Protein AF-A0ABD5AKL7-F1 (afdb_monomer)

Organism: Acinetobacter calcoaceticus (NCBI:txid471)

Sequence (281 aa):
MKFKSKKISGFLIITSTIILTACGGGGSDQNTNDQAENNLEKDDAIYQVYYQPSNFSSEVYSDFFEITQYPIKNNEIFFSKSHNEPLEKEIFTEEKILNKGTLQTNIVKRLTPNSWTYELTSELKQNLNFEIVKLDGENIFDRVLPGYKENKNLETGLHNQLDKNLIEFYQNYKNVRFPKNSYCYRLKETQWNQSYISDISGFDSSPSFSEKKQSIIERYNNLGPDKKYFRLLNSQWYGYNLTVLENLETGDIQSAWGNNNNQSAFFINFISSSRGMLIEI

Structure (mmCIF, N/CA/C/O backbone):
data_AF-A0ABD5AKL7-F1
#
_entry.id   AF-A0ABD5AKL7-F1
#
loop_
_atom_site.group_PDB
_atom_site.id
_atom_site.type_symbol
_atom_site.label_atom_id
_atom_site.label_alt_id
_atom_site.label_comp_id
_atom_site.label_asym_id
_atom_site.label_entity_id
_atom_site.label_seq_id
_atom_site.pdbx_PDB_ins_code
_atom_site.Cartn_x
_atom_site.Cartn_y
_atom_site.Cartn_z
_atom_site.occupancy
_atom_site.B_iso_or_equiv
_atom_site.auth_seq_id
_atom_site.auth_comp_id
_atom_site.auth_asym_id
_atom_site.auth_atom_id
_atom_site.pdbx_PDB_model_num
ATOM 1 N N . MET A 1 1 ? 28.806 2.288 29.379 1.00 26.23 1 MET A N 1
ATOM 2 C CA . MET A 1 1 ? 28.847 2.179 27.904 1.00 26.23 1 MET A CA 1
ATOM 3 C C . MET A 1 1 ? 27.625 2.915 27.364 1.00 26.23 1 MET A C 1
ATOM 5 O O . MET A 1 1 ? 26.516 2.578 27.752 1.00 26.23 1 MET A O 1
ATOM 9 N N . LYS A 1 2 ? 27.815 4.022 26.631 1.00 19.42 2 LYS A N 1
ATOM 10 C CA . LYS A 1 2 ? 26.718 4.891 26.166 1.00 19.42 2 LYS A CA 1
ATOM 11 C C . LYS A 1 2 ? 25.990 4.202 25.010 1.00 19.42 2 LYS A C 1
ATOM 13 O O . LYS A 1 2 ? 26.536 4.136 23.912 1.00 19.42 2 LYS A O 1
ATOM 18 N N . PHE A 1 3 ? 24.780 3.703 25.248 1.00 22.88 3 PHE A N 1
ATOM 19 C CA . PHE A 1 3 ? 23.908 3.240 24.173 1.00 22.88 3 PHE A CA 1
ATOM 20 C C . PHE A 1 3 ? 23.435 4.459 23.382 1.00 22.88 3 PHE A C 1
ATOM 22 O O . PHE A 1 3 ? 22.615 5.250 23.845 1.00 22.88 3 PHE A O 1
ATOM 29 N N . LYS A 1 4 ? 24.010 4.648 22.190 1.00 21.50 4 LYS A N 1
ATOM 30 C CA . LYS A 1 4 ? 23.448 5.547 21.186 1.00 21.50 4 LYS A CA 1
ATOM 31 C C . LYS A 1 4 ? 22.105 4.949 20.772 1.00 21.50 4 LYS A C 1
ATOM 33 O O . LYS A 1 4 ? 22.074 4.002 19.994 1.00 21.50 4 LYS A O 1
ATOM 38 N N . SER A 1 5 ? 21.018 5.492 21.314 1.00 24.91 5 SER A N 1
ATOM 39 C CA . SER A 1 5 ? 19.681 5.311 20.755 1.00 24.91 5 SER A CA 1
ATOM 40 C C . SER A 1 5 ? 19.739 5.774 19.300 1.00 24.91 5 SER A C 1
ATOM 42 O O . SER A 1 5 ? 19.864 6.969 19.017 1.00 24.91 5 SER A O 1
ATOM 44 N N . LYS A 1 6 ? 19.760 4.820 18.363 1.00 22.84 6 LYS A N 1
ATOM 45 C CA . LYS A 1 6 ? 19.433 5.113 16.972 1.00 22.84 6 LYS A CA 1
ATOM 46 C C . LYS A 1 6 ? 17.978 5.560 17.007 1.00 22.84 6 LYS A C 1
ATOM 48 O O . LYS A 1 6 ? 17.096 4.741 17.240 1.00 22.84 6 LYS A O 1
ATOM 53 N N . LYS A 1 7 ? 17.744 6.859 16.803 1.00 22.67 7 LYS A N 1
ATOM 54 C CA . LYS A 1 7 ? 16.438 7.357 16.378 1.00 22.67 7 LYS A CA 1
ATOM 55 C C . LYS A 1 7 ? 16.057 6.537 15.149 1.00 22.67 7 LYS A C 1
ATOM 57 O O . LYS A 1 7 ? 16.654 6.713 14.089 1.00 22.67 7 LYS A O 1
ATOM 62 N N . ILE A 1 8 ? 15.133 5.600 15.318 1.00 25.95 8 ILE A N 1
ATOM 63 C CA . ILE A 1 8 ? 14.422 4.999 14.200 1.00 25.95 8 ILE A CA 1
ATOM 64 C C . ILE A 1 8 ? 13.603 6.159 13.639 1.00 25.95 8 ILE A C 1
ATOM 66 O O . ILE A 1 8 ? 12.587 6.552 14.211 1.00 25.95 8 ILE A O 1
ATOM 70 N N . SER A 1 9 ? 14.142 6.803 12.603 1.00 23.19 9 SER A N 1
ATOM 71 C CA . SER A 1 9 ? 13.377 7.691 11.738 1.00 23.19 9 SER A CA 1
ATOM 72 C C . SER A 1 9 ? 12.362 6.783 11.064 1.00 23.19 9 SER A C 1
ATOM 74 O O . SER A 1 9 ? 12.700 6.046 10.140 1.00 23.19 9 SER A O 1
ATOM 76 N N . GLY A 1 10 ? 11.178 6.689 11.669 1.00 24.58 10 GLY A N 1
ATOM 77 C CA . GLY A 1 10 ? 10.082 5.862 11.193 1.00 24.58 10 GLY A CA 1
ATOM 78 C C . GLY A 1 10 ? 9.562 6.456 9.899 1.00 24.58 10 GLY A C 1
ATOM 79 O O . GLY A 1 10 ? 8.641 7.265 9.913 1.00 24.58 10 GLY A O 1
ATOM 80 N N . PHE A 1 11 ? 10.200 6.080 8.798 1.00 23.02 11 PHE A N 1
ATOM 81 C CA . PHE A 1 11 ? 9.678 6.261 7.461 1.00 23.02 11 PHE A CA 1
ATOM 82 C C . PHE A 1 11 ? 8.464 5.328 7.365 1.00 23.02 11 PHE A C 1
ATOM 84 O O . PHE A 1 11 ? 8.607 4.111 7.246 1.00 23.02 11 PHE A O 1
ATOM 91 N N . LEU A 1 12 ? 7.265 5.885 7.551 1.00 26.75 12 LEU A N 1
ATOM 92 C CA . LEU A 1 12 ? 5.991 5.192 7.364 1.00 26.75 12 LEU A CA 1
ATOM 93 C C . LEU A 1 12 ? 5.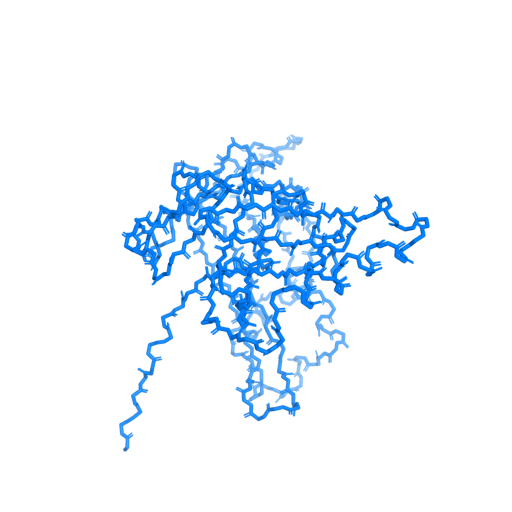809 5.000 5.855 1.00 26.75 12 LEU A C 1
ATOM 95 O O . LEU A 1 12 ? 5.116 5.762 5.188 1.00 26.75 12 LEU A O 1
ATOM 99 N N . ILE A 1 13 ? 6.508 4.010 5.297 1.00 26.59 13 ILE A N 1
ATOM 100 C CA . ILE A 1 13 ? 6.199 3.521 3.962 1.00 26.59 13 ILE A CA 1
ATOM 101 C C . ILE A 1 13 ? 4.858 2.818 4.097 1.00 26.59 13 ILE A C 1
ATOM 103 O O . ILE A 1 13 ? 4.746 1.780 4.744 1.00 26.59 13 ILE A O 1
ATOM 107 N N . ILE A 1 14 ? 3.833 3.407 3.494 1.00 33.00 14 ILE A N 1
ATOM 108 C CA . ILE A 1 14 ? 2.504 2.815 3.350 1.00 33.00 14 ILE A CA 1
ATOM 109 C C . ILE A 1 14 ? 2.598 1.746 2.251 1.00 33.00 14 ILE A C 1
ATOM 111 O O . ILE A 1 14 ? 1.965 1.818 1.205 1.00 33.00 14 ILE A O 1
ATOM 115 N N . THR A 1 15 ? 3.474 0.760 2.442 1.00 26.33 15 THR A N 1
ATOM 116 C CA . THR A 1 15 ? 3.458 -0.483 1.678 1.00 26.33 15 THR A CA 1
ATOM 117 C C . THR A 1 15 ? 2.340 -1.324 2.261 1.00 26.33 15 THR A C 1
ATOM 119 O O . THR A 1 15 ? 2.521 -1.930 3.309 1.00 26.33 15 THR A O 1
ATOM 122 N N . SER A 1 16 ? 1.170 -1.286 1.623 1.00 27.53 16 SER A N 1
ATOM 123 C CA . SER A 1 16 ? 0.141 -2.341 1.635 1.00 27.53 16 SER A CA 1
ATOM 124 C C . SER A 1 16 ? -0.384 -2.901 2.975 1.00 27.53 16 SER A C 1
ATOM 126 O O . SER A 1 16 ? -1.164 -3.845 2.939 1.00 27.53 16 SER A O 1
ATOM 128 N N . THR A 1 17 ? -0.048 -2.349 4.145 1.00 25.33 17 THR A N 1
ATOM 129 C CA . THR A 1 17 ? -0.470 -2.895 5.457 1.00 25.33 17 THR A CA 1
ATOM 130 C C . THR A 1 17 ? -1.018 -1.857 6.432 1.00 25.33 17 THR A C 1
ATOM 132 O O . THR A 1 17 ? -1.096 -2.107 7.635 1.00 25.33 17 THR A O 1
ATOM 135 N N . ILE A 1 18 ? -1.484 -0.703 5.947 1.00 30.62 18 ILE A N 1
ATOM 136 C CA . ILE A 1 18 ? -2.335 0.145 6.785 1.00 30.62 18 ILE A CA 1
ATOM 137 C C . ILE A 1 18 ? -3.734 -0.469 6.827 1.00 30.62 18 ILE A C 1
ATOM 139 O O . ILE A 1 18 ? -4.640 -0.085 6.092 1.00 30.62 18 ILE A O 1
ATOM 143 N N . ILE A 1 19 ? -3.915 -1.428 7.728 1.00 33.72 19 ILE A N 1
ATOM 144 C CA . ILE A 1 19 ? -5.236 -1.726 8.263 1.00 33.72 19 ILE A CA 1
ATOM 145 C C . ILE A 1 19 ? -5.528 -0.606 9.269 1.00 33.72 19 ILE A C 1
ATOM 147 O O . ILE A 1 19 ? -5.164 -0.676 10.440 1.00 33.72 19 ILE A O 1
ATOM 151 N N . LEU A 1 20 ? -6.138 0.483 8.797 1.00 32.81 20 LEU A N 1
ATOM 152 C CA . LEU A 1 20 ? -6.801 1.441 9.682 1.00 32.81 20 LEU A CA 1
ATOM 153 C C . LEU A 1 20 ? -8.061 0.757 10.223 1.00 32.81 20 LEU A C 1
ATOM 155 O O . LEU A 1 20 ? -9.126 0.869 9.626 1.00 32.81 20 LEU A O 1
ATOM 159 N N . THR A 1 21 ? -7.946 0.027 11.332 1.00 38.59 21 THR A N 1
ATOM 160 C CA . THR A 1 21 ? -9.093 -0.444 12.124 1.00 38.59 21 THR A CA 1
ATOM 161 C C . THR A 1 21 ? -9.503 0.638 13.108 1.00 38.59 21 THR A C 1
ATOM 163 O O . THR A 1 21 ? -9.305 0.541 14.315 1.00 38.59 21 THR A O 1
ATOM 166 N N . ALA A 1 22 ? -10.108 1.700 12.589 1.00 41.62 22 ALA A N 1
ATOM 167 C CA . ALA A 1 22 ? -10.657 2.753 13.426 1.00 41.62 22 ALA A CA 1
ATOM 168 C C . ALA A 1 22 ? -11.874 2.215 14.193 1.00 41.62 22 ALA A C 1
ATOM 170 O O . ALA A 1 22 ? -12.954 2.140 13.621 1.00 41.62 22 ALA A O 1
ATOM 171 N N . CYS A 1 23 ? -11.703 1.802 15.452 1.00 44.09 23 CYS A N 1
ATOM 172 C CA . CYS A 1 23 ? -12.806 1.417 16.338 1.00 44.09 23 CYS A CA 1
ATOM 173 C C . CYS A 1 23 ? -13.220 2.629 17.182 1.00 44.09 23 CYS A C 1
ATOM 175 O O . CYS A 1 23 ? -12.444 3.083 18.022 1.00 44.09 23 CYS A O 1
ATOM 177 N N . GLY A 1 24 ? -14.421 3.157 16.943 1.00 36.94 24 GLY A N 1
ATOM 178 C CA . GLY A 1 24 ? -15.006 4.260 17.708 1.00 36.94 24 GLY A CA 1
ATOM 179 C C . GLY A 1 24 ? -15.945 3.740 18.800 1.00 36.94 24 GLY A C 1
ATOM 180 O O . GLY A 1 24 ? -16.725 2.807 18.583 1.00 36.94 24 GLY A O 1
ATOM 181 N N . GLY A 1 25 ? -15.865 4.325 19.996 1.00 30.88 25 GLY A N 1
ATOM 182 C CA . GLY A 1 25 ? -16.763 4.046 21.118 1.00 30.88 25 GLY A CA 1
ATOM 183 C C . GLY A 1 25 ? -17.565 5.291 21.479 1.00 30.88 25 GLY A C 1
ATOM 184 O O . GLY A 1 25 ? -17.083 6.132 22.231 1.00 30.88 25 GLY A O 1
ATOM 185 N N . GLY A 1 26 ? -18.786 5.410 20.954 1.00 34.34 26 GLY A N 1
ATOM 186 C CA . GLY A 1 26 ? -19.695 6.510 21.272 1.00 34.34 26 GLY A CA 1
ATOM 187 C C . GLY A 1 26 ? -20.490 6.230 22.546 1.00 34.34 26 GLY A C 1
ATOM 188 O O . GLY A 1 26 ? -21.466 5.484 22.522 1.00 34.34 26 GLY A O 1
ATOM 189 N N . GLY A 1 27 ? -20.091 6.830 23.667 1.00 29.41 27 GLY A N 1
ATOM 190 C CA . GLY A 1 27 ? -20.894 6.857 24.886 1.00 29.41 27 GLY A CA 1
ATOM 191 C C . GLY A 1 27 ? -21.783 8.098 24.944 1.00 29.41 27 GLY A C 1
ATOM 192 O O . GLY A 1 27 ? -21.288 9.183 25.229 1.00 29.41 27 GLY A O 1
ATOM 193 N N . SER A 1 28 ? -23.093 7.940 24.747 1.00 30.70 28 SER A N 1
ATOM 194 C CA . SER A 1 28 ? -24.102 8.806 25.372 1.00 30.70 28 SER A CA 1
ATOM 195 C C . SER A 1 28 ? -25.465 8.120 25.373 1.00 30.70 28 SER A C 1
ATOM 197 O O . SER A 1 28 ? -25.926 7.641 24.337 1.00 30.70 28 SER A O 1
ATOM 199 N N . ASP A 1 29 ? -26.088 8.087 26.548 1.00 41.16 29 ASP A N 1
ATOM 200 C CA . ASP A 1 29 ? -27.447 7.616 26.772 1.00 41.16 29 ASP A CA 1
ATOM 201 C C . ASP A 1 29 ? -28.479 8.271 25.834 1.00 41.16 29 ASP A C 1
ATOM 203 O O . ASP A 1 29 ? -28.391 9.451 25.502 1.00 41.16 29 ASP A O 1
ATOM 207 N N . GLN A 1 30 ? -29.527 7.485 25.569 1.00 38.06 30 GLN A N 1
ATOM 208 C CA . GLN A 1 30 ? -30.855 7.833 25.047 1.00 38.06 30 GLN A CA 1
ATOM 209 C C . GLN A 1 30 ? -31.128 7.689 23.536 1.00 38.06 30 GLN A C 1
ATOM 211 O O . GLN A 1 30 ? -30.711 8.474 22.695 1.00 38.06 30 GLN A O 1
ATOM 216 N N . ASN A 1 31 ? -32.055 6.751 23.309 1.00 33.44 31 ASN A N 1
ATOM 217 C CA . ASN A 1 31 ? -33.022 6.605 22.224 1.00 33.44 31 ASN A CA 1
ATOM 218 C C . ASN A 1 31 ? -32.626 5.811 20.971 1.00 33.44 31 ASN A C 1
ATOM 220 O O . ASN A 1 31 ? -31.650 6.044 20.274 1.00 33.44 31 ASN A O 1
ATOM 224 N N . THR A 1 32 ? -33.475 4.811 20.755 1.00 48.59 32 THR A N 1
ATOM 225 C CA . THR A 1 32 ? -33.474 3.727 19.781 1.00 48.59 32 THR A CA 1
ATOM 226 C C . THR A 1 32 ? -33.789 4.183 18.357 1.00 48.59 32 THR A C 1
ATOM 228 O O . THR A 1 32 ? -34.649 5.043 18.171 1.00 48.59 32 THR A O 1
ATOM 231 N N . ASN A 1 33 ? -33.193 3.452 17.406 1.00 34.62 33 ASN A N 1
ATOM 232 C CA . ASN A 1 33 ? -33.434 3.368 15.954 1.00 34.62 33 ASN A CA 1
ATOM 233 C C . ASN A 1 33 ? -32.368 4.068 15.089 1.00 34.62 33 ASN A C 1
ATOM 235 O O . ASN A 1 33 ? -32.267 5.288 15.058 1.00 34.62 33 ASN A O 1
ATOM 239 N N . ASP A 1 34 ? -31.579 3.244 14.389 1.00 37.72 34 ASP A N 1
ATOM 240 C CA . ASP A 1 34 ? -30.775 3.570 13.197 1.00 37.72 34 ASP A CA 1
ATOM 241 C C . ASP A 1 34 ? -29.792 4.758 13.275 1.00 37.72 34 ASP A C 1
ATOM 243 O O . ASP A 1 34 ? -29.578 5.472 12.302 1.00 37.72 34 ASP A O 1
ATOM 247 N N . GLN A 1 35 ? -29.116 4.953 14.412 1.00 41.59 35 GLN A N 1
ATOM 248 C CA . GLN A 1 35 ? -28.179 6.075 14.616 1.00 41.59 35 GLN A CA 1
ATOM 249 C C . GLN A 1 35 ? -26.687 5.771 14.396 1.00 41.59 35 GLN A C 1
ATOM 251 O O . GLN A 1 35 ? -25.854 6.637 14.664 1.00 41.59 35 GLN A O 1
ATOM 256 N N . ALA A 1 36 ? -26.315 4.589 13.889 1.00 43.19 36 ALA A N 1
ATOM 257 C CA . ALA A 1 36 ? -24.905 4.297 13.602 1.00 43.19 36 ALA A CA 1
ATOM 258 C C . ALA A 1 36 ? -24.301 5.321 12.621 1.00 43.19 36 ALA A C 1
ATOM 260 O O . ALA A 1 36 ? -23.170 5.748 12.818 1.00 43.19 36 ALA A O 1
ATOM 261 N N . GLU A 1 37 ? -25.079 5.792 11.636 1.00 43.03 37 GLU A N 1
ATOM 262 C CA . GLU A 1 37 ? -24.615 6.800 10.676 1.00 43.03 37 GLU A CA 1
ATOM 263 C C . GLU A 1 37 ? -24.413 8.194 11.288 1.00 43.03 37 GLU A C 1
ATOM 265 O O . GLU A 1 37 ? -23.424 8.861 10.998 1.00 43.03 37 GLU A O 1
ATOM 270 N N . ASN A 1 38 ? -25.296 8.612 12.199 1.00 41.72 38 ASN A N 1
ATOM 271 C CA . ASN A 1 38 ? -25.250 9.947 12.808 1.00 41.72 38 ASN A CA 1
ATOM 272 C C . ASN A 1 38 ? -24.143 10.112 13.866 1.00 41.72 38 ASN A C 1
ATOM 274 O O . ASN A 1 38 ? -23.813 11.239 14.236 1.00 41.72 38 ASN A O 1
ATOM 278 N N . ASN A 1 39 ? -23.572 9.016 14.375 1.00 47.84 39 ASN A N 1
ATOM 279 C CA . ASN A 1 39 ? -22.470 9.067 15.342 1.00 47.84 39 ASN A CA 1
ATOM 280 C C .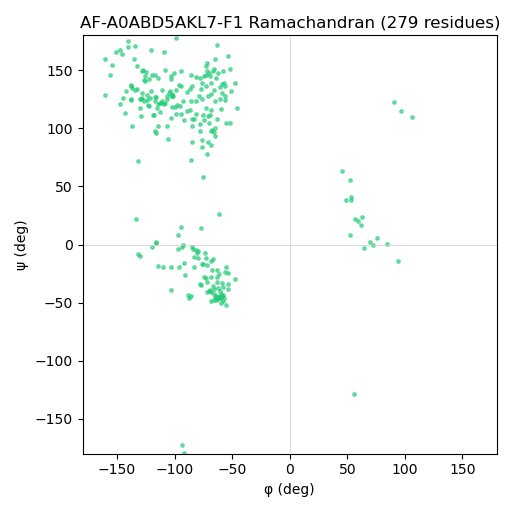 ASN A 1 39 ? -21.075 9.030 14.683 1.00 47.84 39 ASN A C 1
ATOM 282 O O . ASN A 1 39 ? -20.122 9.473 15.316 1.00 47.84 39 ASN A O 1
ATOM 286 N N . LEU A 1 40 ? -20.964 8.631 13.405 1.00 52.41 40 LEU A N 1
ATOM 287 C CA . LEU A 1 40 ? -19.703 8.612 12.632 1.00 52.41 40 LEU A CA 1
ATOM 288 C C . LEU A 1 40 ? -19.042 9.991 12.523 1.00 52.41 40 LEU A C 1
ATOM 290 O O . LEU A 1 40 ? -17.814 10.103 12.514 1.00 52.41 40 LEU A O 1
ATOM 294 N N . GLU A 1 41 ? -19.842 11.057 12.461 1.00 49.78 41 GLU A N 1
ATOM 295 C CA . GLU A 1 41 ? -19.336 12.431 12.382 1.00 49.78 41 GLU A CA 1
ATOM 296 C C . GLU A 1 41 ? -18.722 12.939 13.694 1.00 49.78 41 GLU A C 1
ATOM 298 O O . GLU A 1 41 ? -17.955 13.898 13.656 1.00 49.78 41 GLU A O 1
ATOM 303 N N . LYS A 1 42 ? -19.006 12.294 14.835 1.00 51.66 42 LYS A N 1
ATOM 304 C CA . LYS A 1 42 ? -18.558 12.736 16.168 1.00 51.66 42 LYS A CA 1
ATOM 305 C C . LYS A 1 42 ? -17.245 12.103 16.634 1.00 51.66 42 LYS A C 1
ATOM 307 O O . LYS A 1 42 ? -16.788 12.414 17.730 1.00 51.66 42 LYS A O 1
ATOM 312 N N . ASP A 1 43 ? -16.655 11.207 15.846 1.00 61.22 43 ASP A N 1
ATOM 313 C CA . ASP A 1 43 ? -15.380 10.588 16.207 1.00 61.22 43 ASP A CA 1
ATOM 314 C C . ASP A 1 43 ? -14.237 11.607 16.097 1.00 61.22 43 ASP A C 1
ATOM 316 O O . ASP A 1 43 ? -13.821 11.985 15.001 1.00 61.22 43 ASP A O 1
ATOM 320 N N . ASP A 1 44 ? -13.690 12.001 17.247 1.00 66.19 44 ASP A N 1
ATOM 321 C CA . ASP A 1 44 ? -12.538 12.903 17.341 1.00 66.19 44 ASP A CA 1
ATOM 322 C C . ASP A 1 44 ? -11.197 12.192 17.092 1.00 66.19 44 ASP A C 1
ATOM 324 O O . ASP A 1 44 ? -10.146 12.840 17.064 1.00 66.19 44 ASP A O 1
ATOM 328 N N . ALA A 1 45 ? -11.186 10.860 16.945 1.00 72.44 45 ALA A N 1
ATOM 329 C CA . ALA A 1 45 ? -9.964 10.092 16.732 1.00 72.44 45 ALA A CA 1
ATOM 330 C C . ALA A 1 45 ? -10.176 8.699 16.123 1.00 72.44 45 ALA A C 1
ATOM 332 O O . ALA A 1 45 ? -11.229 8.083 16.248 1.00 72.44 45 ALA A O 1
ATOM 333 N N . ILE A 1 46 ? -9.100 8.177 15.540 1.00 72.69 46 ILE A N 1
ATOM 334 C CA . ILE A 1 46 ? -8.946 6.806 15.057 1.00 72.69 46 ILE A CA 1
ATOM 335 C C . ILE A 1 46 ? -7.886 6.099 15.876 1.00 72.69 46 ILE A C 1
ATOM 337 O O . ILE A 1 46 ? -6.854 6.684 16.189 1.00 72.69 46 ILE A O 1
ATOM 341 N N . TYR A 1 47 ? -8.096 4.816 16.135 1.00 72.00 47 TYR A N 1
ATOM 342 C CA . TYR A 1 47 ? -7.073 3.939 16.677 1.00 72.00 47 TYR A CA 1
ATOM 343 C C . TYR A 1 47 ? -6.500 3.072 15.557 1.00 72.00 47 TYR A C 1
ATOM 345 O O . TYR A 1 47 ? -7.244 2.467 14.794 1.00 72.00 47 TYR A O 1
ATOM 353 N N . GLN A 1 48 ? -5.180 3.032 15.445 1.00 73.94 48 GLN A N 1
ATOM 354 C CA . GLN A 1 48 ? -4.465 2.026 14.674 1.00 73.94 48 GLN A CA 1
ATOM 355 C C . GLN A 1 48 ? -3.896 1.020 15.662 1.00 73.94 48 GLN A C 1
ATOM 357 O O . GLN A 1 48 ? -3.212 1.411 16.609 1.00 73.94 48 GLN A O 1
ATOM 362 N N . VAL A 1 49 ? -4.160 -0.262 15.435 1.00 71.56 49 VAL A N 1
ATOM 363 C CA . VAL A 1 49 ? -3.545 -1.332 16.217 1.00 71.56 49 VAL A CA 1
ATOM 364 C C . VAL A 1 49 ? -2.492 -2.026 15.373 1.00 71.56 49 VAL A C 1
ATOM 366 O O . VAL 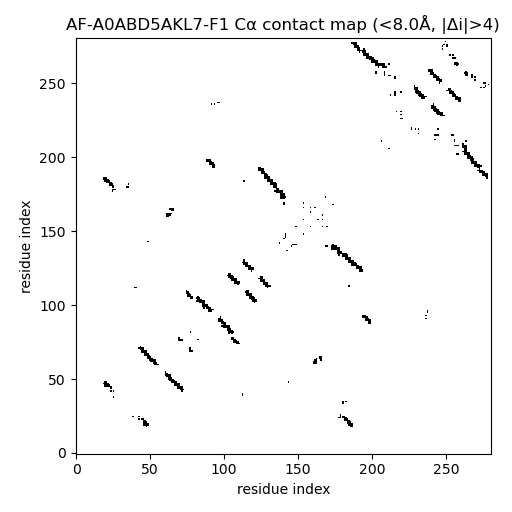A 1 49 ? -2.770 -2.452 14.254 1.00 71.56 49 VAL A O 1
ATOM 369 N N . TYR A 1 50 ? -1.288 -2.147 15.920 1.00 72.88 50 TYR A N 1
ATOM 370 C CA . TYR A 1 50 ? -0.195 -2.891 15.320 1.00 72.88 50 TYR A CA 1
ATOM 371 C C . TYR A 1 50 ? 0.258 -3.993 16.275 1.00 72.88 50 TYR A C 1
ATOM 373 O O . TYR A 1 50 ? 0.589 -3.738 17.436 1.00 72.88 50 TYR A O 1
ATOM 381 N N . TYR A 1 51 ? 0.285 -5.224 15.769 1.00 72.06 51 TYR A N 1
ATOM 382 C CA . TYR A 1 51 ? 0.811 -6.380 16.479 1.00 72.06 51 TYR A CA 1
ATOM 383 C C . TYR A 1 51 ? 1.823 -7.110 15.602 1.00 72.06 51 TYR A C 1
ATOM 385 O O . TYR A 1 51 ? 1.539 -7.430 14.449 1.00 72.06 51 TYR A O 1
ATOM 393 N N . GLN A 1 52 ? 2.989 -7.403 16.171 1.00 70.94 52 GLN A N 1
ATOM 394 C CA . GLN A 1 52 ? 4.013 -8.223 15.542 1.00 70.94 52 GLN A CA 1
ATOM 395 C C . GLN A 1 52 ? 4.352 -9.408 16.455 1.00 70.94 52 GLN A C 1
ATOM 397 O O . GLN A 1 52 ? 4.815 -9.185 17.581 1.00 70.94 52 GLN A O 1
ATOM 402 N N . PRO A 1 53 ? 4.165 -10.657 15.988 1.00 66.88 53 PRO A N 1
ATOM 403 C CA . PRO A 1 53 ? 4.544 -11.828 16.757 1.00 66.88 53 PRO A CA 1
ATOM 404 C C . PRO A 1 53 ? 6.064 -12.016 16.817 1.00 66.88 53 PRO A C 1
ATOM 406 O O . PRO A 1 53 ? 6.781 -11.754 15.849 1.00 66.88 53 PRO A O 1
ATOM 409 N N . SER A 1 54 ? 6.548 -12.534 17.946 1.00 62.53 54 SER A N 1
ATOM 410 C CA . SER A 1 54 ? 7.925 -13.010 18.110 1.00 62.53 54 SER A CA 1
ATOM 411 C C . SER A 1 54 ? 8.248 -14.067 17.050 1.00 62.53 54 SER A C 1
ATOM 413 O O . SER A 1 54 ? 7.570 -15.094 16.974 1.00 62.53 54 SER A O 1
ATOM 415 N N . ASN A 1 55 ? 9.313 -13.860 16.271 1.00 55.31 55 ASN A N 1
ATOM 416 C CA . ASN A 1 55 ? 9.853 -14.892 15.389 1.00 55.31 55 ASN A CA 1
ATOM 417 C C . ASN A 1 55 ? 11.117 -15.502 16.011 1.00 55.31 55 ASN A C 1
ATOM 419 O O . ASN A 1 55 ? 12.171 -14.872 16.047 1.00 55.31 55 ASN A O 1
ATOM 423 N N . PHE A 1 56 ? 11.010 -16.750 16.471 1.00 51.72 56 PHE A N 1
ATOM 424 C CA . PHE A 1 56 ? 12.106 -17.488 17.102 1.00 51.72 56 PHE A CA 1
ATOM 425 C C . PHE A 1 56 ? 13.191 -17.964 16.117 1.00 51.72 56 PHE A C 1
ATOM 427 O O . PHE A 1 56 ? 14.222 -18.461 16.561 1.00 51.72 56 PHE A O 1
ATOM 434 N N . SER A 1 57 ? 13.003 -17.820 14.795 1.00 55.16 57 SER A N 1
ATOM 435 C CA . SER A 1 57 ? 13.995 -18.245 13.793 1.00 55.16 57 SER A CA 1
ATOM 436 C C . SER A 1 57 ? 15.141 -17.246 13.582 1.00 55.16 57 SER A C 1
ATOM 438 O O . SER A 1 57 ? 16.093 -17.547 12.867 1.00 55.16 57 SER A O 1
ATOM 440 N N . SER A 1 58 ? 15.062 -16.055 14.179 1.00 45.31 58 SER A N 1
ATOM 441 C CA . SER A 1 58 ? 16.118 -15.041 14.155 1.00 45.31 58 SER A CA 1
ATOM 442 C C . SER A 1 58 ? 16.130 -14.320 15.499 1.00 45.31 58 SER A C 1
ATOM 444 O O . SER A 1 58 ? 15.094 -13.813 15.910 1.00 45.31 58 SER A O 1
ATOM 446 N N . GLU A 1 59 ? 17.275 -14.257 16.173 1.00 46.69 59 GLU A N 1
ATOM 447 C CA . GLU A 1 59 ? 17.487 -13.757 17.548 1.00 46.69 59 GLU A CA 1
ATOM 448 C C . GLU A 1 59 ? 17.140 -12.261 17.801 1.00 46.69 59 GLU A C 1
ATOM 450 O O . GLU A 1 59 ? 17.744 -11.629 18.664 1.00 46.69 59 GLU A O 1
ATOM 455 N N . VAL A 1 60 ? 16.226 -11.631 17.048 1.00 50.34 60 VAL A N 1
ATOM 456 C CA . VAL A 1 60 ? 16.188 -10.161 16.910 1.00 50.34 60 VAL A CA 1
ATOM 457 C C . VAL A 1 60 ? 14.824 -9.494 17.150 1.00 50.34 60 VAL A C 1
ATOM 459 O O . VAL A 1 60 ? 14.805 -8.278 17.326 1.00 50.34 60 VAL A O 1
ATOM 462 N N . TYR A 1 61 ? 13.696 -10.206 17.267 1.00 51.53 61 TYR A N 1
ATOM 463 C CA . TYR A 1 61 ? 12.407 -9.530 17.510 1.00 51.53 61 TYR A CA 1
ATOM 464 C C . TYR A 1 61 ? 11.635 -10.118 18.691 1.00 51.53 61 TYR A C 1
ATOM 466 O O . TYR A 1 61 ? 11.123 -11.234 18.624 1.00 51.53 61 TYR A O 1
ATOM 474 N N . SER A 1 62 ? 11.546 -9.332 19.766 1.00 61.41 62 SER A N 1
ATOM 475 C CA . SER A 1 62 ? 10.540 -9.507 20.814 1.00 61.41 62 SER A CA 1
ATOM 476 C C . SER A 1 62 ? 9.144 -9.229 20.254 1.00 61.41 62 SER A C 1
ATOM 478 O O . SER A 1 62 ? 9.011 -8.405 19.346 1.00 61.41 62 SER A O 1
ATOM 480 N N . ASP A 1 63 ? 8.116 -9.869 20.820 1.00 67.75 63 ASP A N 1
ATOM 481 C CA . ASP A 1 63 ? 6.714 -9.496 20.595 1.00 67.75 63 ASP A CA 1
ATOM 482 C C . ASP A 1 63 ? 6.571 -7.970 20.752 1.00 67.75 63 ASP A C 1
ATOM 484 O O . ASP A 1 63 ? 7.174 -7.380 21.653 1.00 67.75 63 ASP A O 1
ATOM 488 N N . PHE A 1 64 ? 5.791 -7.338 19.873 1.00 75.06 64 PHE A N 1
ATOM 489 C CA . PHE A 1 64 ? 5.522 -5.900 19.923 1.00 75.06 64 PHE A CA 1
ATOM 490 C C . PHE A 1 64 ? 4.035 -5.637 19.715 1.00 75.06 64 PHE A C 1
ATOM 492 O O . PHE A 1 64 ? 3.417 -6.185 18.799 1.00 75.06 64 PHE A O 1
ATOM 499 N N . PHE A 1 65 ? 3.469 -4.793 20.573 1.00 79.75 65 PHE A N 1
ATOM 500 C CA . PHE A 1 65 ? 2.075 -4.380 20.504 1.00 79.75 65 PHE A CA 1
ATOM 501 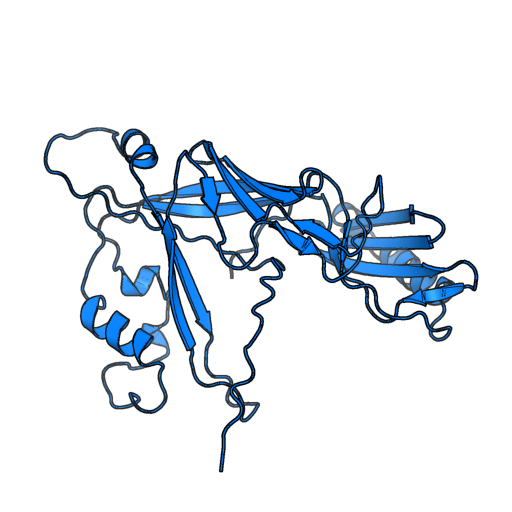C C . PHE A 1 65 ? 1.964 -2.881 20.767 1.00 79.75 65 PHE A C 1
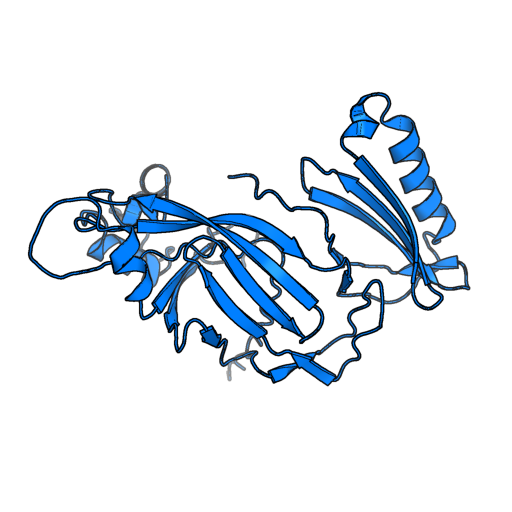ATOM 503 O O . PHE A 1 65 ? 2.416 -2.374 21.798 1.00 79.75 65 PHE A O 1
ATOM 510 N N . GLU A 1 66 ? 1.332 -2.175 19.838 1.00 81.06 66 GLU A N 1
ATOM 511 C CA . GLU A 1 66 ? 1.082 -0.746 19.953 1.00 81.06 66 GLU A CA 1
ATOM 512 C C . GLU A 1 66 ? -0.336 -0.419 19.490 1.00 81.06 66 GLU A C 1
ATOM 514 O O . GLU A 1 66 ? -0.812 -0.907 18.464 1.00 81.06 66 GLU A O 1
ATOM 519 N N . ILE A 1 67 ? -1.002 0.440 20.261 1.00 77.38 67 ILE A N 1
ATOM 520 C CA . ILE A 1 67 ? -2.224 1.118 19.845 1.00 77.38 67 ILE A CA 1
ATOM 521 C C . ILE A 1 67 ? -1.873 2.596 19.723 1.00 77.38 67 ILE A C 1
ATOM 523 O O . ILE A 1 67 ? -1.572 3.253 20.720 1.00 77.38 67 ILE A O 1
ATOM 527 N N . THR A 1 68 ? -1.922 3.124 18.507 1.00 78.75 68 THR A N 1
ATOM 528 C CA . THR A 1 68 ? -1.682 4.542 18.238 1.00 78.75 68 THR A CA 1
ATOM 529 C C . THR A 1 68 ? -3.007 5.241 17.981 1.00 78.75 68 THR A C 1
ATOM 531 O O . THR A 1 68 ? -3.824 4.774 17.191 1.00 78.75 68 THR A O 1
ATOM 534 N N . GLN A 1 69 ? -3.221 6.380 18.636 1.00 80.06 69 GLN A N 1
ATOM 535 C CA . GLN A 1 69 ? -4.394 7.218 18.417 1.00 80.06 69 GLN A CA 1
ATOM 536 C C . GLN A 1 69 ? -4.054 8.386 17.485 1.00 80.06 69 GLN A C 1
ATOM 538 O O . GLN A 1 69 ? -3.076 9.105 17.696 1.00 80.06 69 GLN A O 1
ATOM 543 N N . TYR A 1 70 ? -4.906 8.607 16.492 1.00 81.00 70 TYR A N 1
ATOM 544 C CA . TYR A 1 70 ? -4.811 9.680 15.515 1.00 81.00 70 TYR A CA 1
ATOM 545 C C . TYR A 1 70 ? -6.032 10.592 15.626 1.00 81.00 70 TYR A C 1
ATOM 547 O O . TYR A 1 70 ? -7.130 10.154 15.289 1.00 81.00 70 TYR A O 1
ATOM 555 N N . PRO A 1 71 ? -5.884 11.843 16.091 1.00 82.31 71 PRO A N 1
ATOM 556 C CA . PRO A 1 71 ? -7.011 12.758 16.175 1.00 82.31 71 PRO A CA 1
ATOM 557 C C . PRO A 1 71 ? -7.501 13.152 14.776 1.00 82.31 71 PRO A C 1
ATOM 559 O O . PRO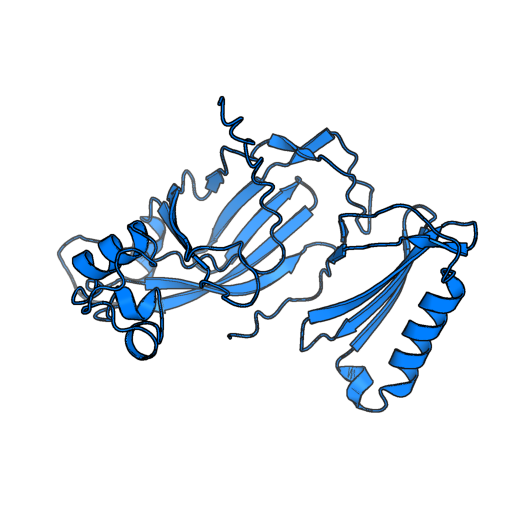 A 1 71 ? -6.689 13.438 13.892 1.00 82.31 71 PRO A O 1
ATOM 562 N N . ILE A 1 72 ? -8.820 13.223 14.607 1.00 81.94 72 ILE A N 1
ATOM 563 C CA . ILE A 1 72 ? -9.471 13.782 13.423 1.00 81.94 72 ILE A CA 1
ATOM 564 C C . ILE A 1 72 ? -9.815 15.240 13.732 1.00 81.94 72 ILE A C 1
ATOM 566 O O . ILE A 1 72 ? -10.567 15.534 14.657 1.00 81.94 72 ILE A O 1
ATOM 570 N N . LYS A 1 73 ? -9.268 16.178 12.959 1.00 83.38 73 LYS A N 1
ATOM 571 C CA . LYS A 1 73 ? -9.580 17.610 13.059 1.00 83.38 73 LYS A CA 1
ATOM 572 C C . LYS A 1 73 ? -10.054 18.105 11.709 1.00 83.38 73 LYS A C 1
ATOM 574 O O . LYS A 1 73 ? -9.337 17.961 10.729 1.00 83.38 73 LYS A O 1
ATOM 579 N N . ASN A 1 74 ? -11.246 18.695 11.657 1.00 85.69 74 ASN A N 1
ATOM 580 C CA . ASN A 1 74 ? -11.862 19.162 10.408 1.00 85.69 74 ASN A CA 1
ATOM 581 C C . ASN A 1 74 ? -11.934 18.063 9.329 1.00 85.69 74 ASN A C 1
ATOM 583 O O . ASN A 1 74 ? -11.664 18.328 8.164 1.00 85.69 74 ASN A O 1
ATOM 587 N N . ASN A 1 75 ? -12.274 16.828 9.723 1.00 86.38 75 ASN A N 1
ATOM 588 C CA . ASN A 1 75 ? -12.251 15.638 8.860 1.00 86.38 75 ASN A CA 1
ATOM 589 C C . ASN A 1 75 ? -10.866 15.257 8.306 1.00 86.38 75 ASN A C 1
ATOM 591 O O . ASN A 1 75 ? -10.779 14.452 7.381 1.00 86.38 75 ASN A O 1
ATOM 595 N N . GLU A 1 76 ? -9.784 15.772 8.885 1.00 88.12 76 GLU A N 1
ATOM 596 C CA . GLU A 1 76 ? -8.418 15.460 8.478 1.00 88.12 76 GLU A CA 1
ATOM 597 C C . GLU A 1 76 ? -7.615 14.828 9.614 1.00 88.12 76 GLU A C 1
ATOM 599 O O . GLU A 1 76 ? -7.768 15.168 10.789 1.00 88.12 76 GLU A O 1
ATOM 604 N N . ILE A 1 77 ? -6.719 13.919 9.248 1.00 86.12 77 ILE A N 1
ATOM 605 C CA . ILE A 1 77 ? -5.728 13.327 10.140 1.00 86.12 77 ILE A CA 1
ATOM 606 C C . ILE A 1 77 ? -4.361 13.840 9.724 1.00 86.12 77 ILE A C 1
ATOM 608 O O . ILE A 1 77 ? -3.929 13.659 8.581 1.00 86.12 77 ILE A O 1
ATOM 612 N N . PHE A 1 78 ? -3.674 14.443 10.688 1.00 78.94 78 PHE A N 1
ATOM 613 C CA . PHE A 1 78 ? -2.337 14.989 10.513 1.00 78.94 78 PHE A CA 1
ATOM 614 C C . PHE A 1 78 ? -1.297 14.047 11.110 1.00 78.94 78 PHE A C 1
ATOM 616 O O . PHE A 1 78 ? -1.253 13.829 12.324 1.00 78.94 78 PHE A O 1
ATOM 623 N N . PHE A 1 79 ? -0.401 13.538 10.268 1.00 79.44 79 PHE A N 1
ATOM 624 C CA . PHE A 1 79 ? 0.739 12.749 10.720 1.00 79.44 79 PHE A CA 1
ATOM 625 C C . PHE A 1 79 ? 1.886 13.683 11.104 1.00 79.44 79 PHE A C 1
ATOM 627 O O . PHE A 1 79 ? 2.744 14.004 10.291 1.00 79.44 79 PHE A O 1
ATOM 634 N N . SER A 1 80 ? 1.919 14.130 12.360 1.00 75.69 80 SER A N 1
ATOM 635 C CA . SER A 1 80 ? 2.864 15.157 12.842 1.00 75.69 80 SER A CA 1
ATOM 636 C C . SER A 1 80 ? 4.348 14.870 12.573 1.00 75.69 80 SER A C 1
ATOM 638 O O . SER A 1 80 ? 5.140 15.804 12.524 1.00 75.69 80 SER A O 1
ATOM 640 N N . LYS A 1 81 ? 4.733 13.599 12.407 1.00 77.75 81 LYS A N 1
ATOM 641 C CA . LYS A 1 81 ? 6.115 13.184 12.113 1.00 77.75 81 LYS A CA 1
ATOM 642 C C . LYS A 1 81 ? 6.498 13.265 10.632 1.00 77.75 81 LYS A C 1
ATOM 644 O O . LYS A 1 81 ? 7.684 13.213 10.341 1.00 77.75 81 LYS A O 1
ATOM 649 N N . SER A 1 82 ? 5.528 13.300 9.722 1.00 78.19 82 SER A N 1
ATOM 650 C CA . SER A 1 82 ? 5.758 13.204 8.272 1.00 78.19 82 SER A CA 1
ATOM 651 C C . SER A 1 82 ? 5.026 14.274 7.457 1.00 78.19 82 SER A C 1
ATOM 653 O O . SER A 1 82 ? 5.257 14.396 6.254 1.00 78.19 82 SER A O 1
ATOM 655 N N . HIS A 1 83 ? 4.145 15.047 8.090 1.00 85.38 83 HIS A N 1
ATOM 656 C CA . HIS A 1 83 ? 3.408 16.141 7.476 1.00 85.38 83 HIS A CA 1
ATOM 657 C C . HIS A 1 83 ? 4.353 17.266 7.043 1.00 85.38 83 HIS A C 1
ATOM 659 O O . HIS A 1 83 ? 5.078 17.825 7.862 1.00 85.38 83 HIS A O 1
ATOM 665 N N . ASN A 1 84 ? 4.306 17.612 5.758 1.00 88.25 84 ASN A N 1
ATOM 666 C CA . ASN A 1 84 ? 5.193 18.562 5.082 1.00 88.25 84 ASN A CA 1
ATOM 667 C C . ASN A 1 84 ? 6.685 18.226 5.190 1.00 88.25 84 ASN A C 1
ATOM 669 O O . ASN A 1 84 ? 7.526 19.100 4.981 1.00 88.25 84 ASN A O 1
ATOM 673 N N . GLU A 1 85 ? 7.033 16.968 5.459 1.00 91.62 85 GLU A N 1
ATOM 674 C CA . GLU A 1 85 ? 8.423 16.538 5.377 1.00 91.62 85 GLU A CA 1
ATOM 675 C C . GLU A 1 85 ? 8.827 16.352 3.904 1.00 91.62 85 GLU A C 1
ATOM 677 O O . GLU A 1 85 ? 8.046 15.831 3.096 1.00 91.62 85 GLU A O 1
ATOM 682 N N . PRO A 1 86 ? 10.040 16.769 3.509 1.00 92.75 86 PRO A N 1
ATOM 683 C CA . PRO A 1 86 ? 10.518 16.594 2.146 1.00 92.75 86 PRO A CA 1
ATOM 684 C C . PRO A 1 86 ? 10.655 15.111 1.791 1.00 92.75 86 PRO A C 1
ATOM 686 O O . PRO A 1 86 ? 11.097 14.302 2.606 1.00 92.75 86 PRO A O 1
ATOM 689 N N . LEU A 1 87 ? 10.348 14.755 0.543 1.00 91.19 87 LEU A N 1
ATOM 690 C CA . LEU A 1 87 ? 10.666 13.438 -0.002 1.00 91.19 87 LEU A CA 1
ATOM 691 C C . LEU A 1 87 ? 12.169 13.157 0.128 1.00 91.19 87 LEU A C 1
ATOM 693 O O . LEU A 1 87 ? 13.000 13.942 -0.337 1.00 91.19 87 LEU A O 1
ATOM 697 N N . GLU A 1 88 ? 12.525 12.014 0.715 1.00 90.81 88 GLU A N 1
ATOM 698 C CA . GLU A 1 88 ? 13.922 11.574 0.834 1.00 90.81 88 GLU A CA 1
ATOM 699 C C . GLU A 1 88 ? 14.496 11.055 -0.492 1.00 90.81 88 GLU A C 1
ATOM 701 O O . GLU A 1 88 ? 15.708 11.141 -0.727 1.00 90.81 88 GLU A O 1
ATOM 706 N N . LYS A 1 89 ? 13.619 10.533 -1.356 1.00 90.50 89 LYS A N 1
ATOM 707 C CA . LYS A 1 89 ? 13.925 9.943 -2.661 1.00 90.50 89 LYS A CA 1
ATOM 708 C C . LYS A 1 89 ? 12.941 10.440 -3.711 1.00 90.50 89 LYS A C 1
ATOM 710 O O . LYS A 1 89 ? 11.850 10.895 -3.383 1.00 90.50 89 LYS A O 1
ATOM 715 N N . GLU A 1 90 ? 13.340 10.326 -4.966 1.00 92.69 90 GLU A N 1
ATOM 716 C CA . GLU A 1 90 ? 12.473 10.634 -6.096 1.00 92.69 90 GLU A CA 1
ATOM 717 C C . GLU A 1 90 ? 11.347 9.602 -6.217 1.00 92.69 90 GLU A C 1
ATOM 719 O O . GLU A 1 90 ? 11.547 8.412 -5.955 1.00 92.69 90 GLU A O 1
ATOM 724 N N . ILE A 1 91 ? 10.174 10.070 -6.637 1.00 94.94 91 ILE A N 1
ATOM 725 C CA . ILE A 1 91 ? 9.048 9.227 -7.036 1.00 94.94 91 ILE A CA 1
ATOM 726 C C . ILE A 1 91 ? 8.774 9.494 -8.511 1.00 94.94 91 ILE A C 1
ATOM 728 O O . ILE A 1 91 ? 8.586 10.638 -8.916 1.00 94.94 91 ILE A O 1
ATOM 732 N N . PHE A 1 92 ? 8.737 8.440 -9.314 1.00 94.81 92 PHE A N 1
ATOM 733 C CA . PHE A 1 92 ? 8.463 8.536 -10.745 1.00 94.81 92 PHE A CA 1
ATOM 734 C C . PHE A 1 92 ? 6.996 8.187 -10.950 1.00 94.81 92 PHE A C 1
ATOM 736 O O . PHE A 1 92 ? 6.619 7.049 -10.690 1.00 94.81 92 PHE A O 1
ATOM 743 N N . THR A 1 93 ? 6.160 9.138 -11.356 1.00 94.56 93 THR A N 1
ATOM 744 C CA . THR A 1 93 ? 4.758 8.848 -11.685 1.00 94.56 93 THR A CA 1
ATOM 745 C C . THR A 1 93 ? 4.603 8.569 -13.180 1.00 94.56 93 THR A C 1
ATOM 747 O O . THR A 1 93 ? 5.596 8.423 -13.887 1.00 94.56 93 THR A O 1
ATOM 750 N N . GLU A 1 94 ? 3.374 8.445 -13.678 1.00 90.25 94 GLU A N 1
ATOM 751 C CA . GLU A 1 94 ? 3.122 8.368 -15.124 1.00 90.25 94 GLU A CA 1
ATOM 752 C C . GLU A 1 94 ? 3.345 9.729 -15.816 1.00 90.25 94 GLU A C 1
ATOM 754 O O . GLU A 1 94 ? 3.791 9.788 -16.962 1.00 90.25 94 GLU A O 1
ATOM 759 N N . GLU A 1 95 ? 3.075 10.836 -15.114 1.00 90.06 95 GLU A N 1
ATOM 760 C CA . GLU A 1 95 ? 3.038 12.191 -15.682 1.00 90.06 95 GLU A CA 1
ATOM 761 C C . GLU A 1 95 ? 4.273 13.043 -15.362 1.00 90.06 95 GLU A C 1
ATOM 763 O O . GLU A 1 95 ? 4.786 13.738 -16.242 1.00 90.06 95 GLU A O 1
ATOM 768 N N . LYS A 1 96 ? 4.826 12.955 -14.141 1.00 93.69 96 LYS A N 1
ATOM 769 C CA . LYS A 1 96 ? 6.093 13.624 -13.783 1.00 93.69 96 LYS A CA 1
ATOM 770 C C . LYS A 1 96 ? 6.966 12.895 -12.748 1.00 93.69 96 LYS A C 1
ATOM 772 O O . LYS A 1 96 ? 6.534 12.003 -12.026 1.00 93.69 96 LYS A O 1
ATOM 777 N N . ILE A 1 97 ? 8.214 13.353 -12.628 1.00 94.75 97 ILE A N 1
ATOM 778 C CA . ILE A 1 97 ? 9.102 12.996 -11.514 1.00 94.75 97 ILE A CA 1
ATOM 779 C C . ILE A 1 97 ? 8.835 13.955 -10.347 1.00 94.75 97 ILE A C 1
ATOM 781 O O . ILE A 1 97 ? 8.951 15.177 -10.486 1.00 94.75 97 ILE A O 1
ATOM 785 N N . LEU A 1 98 ? 8.490 13.405 -9.186 1.00 94.88 98 LEU A N 1
ATOM 786 C CA . LEU A 1 98 ? 8.482 14.112 -7.909 1.00 94.88 98 LEU A CA 1
ATOM 787 C C . LEU A 1 98 ? 9.895 14.052 -7.334 1.00 94.88 98 LEU A C 1
ATOM 789 O O . LEU A 1 98 ? 10.366 12.992 -6.922 1.00 94.88 98 LEU A O 1
ATOM 793 N N . ASN A 1 99 ? 10.588 15.187 -7.348 1.00 94.56 99 ASN A N 1
ATOM 794 C CA . ASN A 1 99 ? 11.995 15.245 -6.970 1.00 94.56 99 ASN A CA 1
ATOM 795 C C . ASN A 1 99 ? 12.193 15.070 -5.460 1.00 94.56 99 ASN A C 1
ATOM 797 O O . ASN A 1 99 ? 11.338 15.423 -4.641 1.00 94.56 99 ASN A O 1
ATOM 801 N N . LYS A 1 100 ? 13.392 14.622 -5.078 1.00 93.38 100 LYS A N 1
ATOM 802 C CA . LYS A 1 100 ? 13.854 14.721 -3.692 1.00 93.38 100 LYS A CA 1
ATOM 803 C C . LYS A 1 100 ? 13.690 16.163 -3.194 1.00 93.38 100 LYS A C 1
ATOM 805 O O . LYS A 1 100 ? 14.095 17.106 -3.871 1.00 93.38 100 LYS A O 1
ATOM 810 N N . GLY A 1 101 ? 13.120 16.335 -2.004 1.00 92.94 101 GLY A N 1
ATOM 811 C CA . GLY A 1 101 ? 12.818 17.657 -1.450 1.00 92.94 101 GLY A CA 1
ATOM 812 C C . GLY A 1 101 ? 11.398 18.161 -1.714 1.00 92.94 101 GLY A C 1
ATOM 813 O O . GLY A 1 101 ? 10.982 19.106 -1.047 1.00 92.94 101 GLY A O 1
ATOM 814 N N . THR A 1 102 ? 10.630 17.552 -2.629 1.00 94.00 102 THR A N 1
ATOM 815 C CA . THR A 1 102 ? 9.201 17.872 -2.774 1.00 94.00 102 THR A CA 1
ATOM 816 C C . THR A 1 102 ? 8.480 17.594 -1.457 1.00 94.00 102 THR A C 1
ATOM 818 O O . THR A 1 102 ? 8.657 16.530 -0.867 1.00 94.00 102 THR A O 1
ATOM 821 N N . LEU A 1 103 ? 7.695 18.562 -0.978 1.00 92.31 103 LEU A N 1
ATOM 822 C CA . LEU A 1 103 ? 6.992 18.442 0.297 1.00 92.31 103 LEU A CA 1
ATOM 823 C C . LEU A 1 103 ? 5.897 17.382 0.203 1.00 92.31 103 LEU A C 1
ATOM 825 O O . LEU A 1 103 ? 5.071 17.404 -0.712 1.00 92.31 103 LEU A O 1
ATOM 829 N N . GLN A 1 104 ? 5.894 16.473 1.170 1.00 90.62 104 GLN A N 1
ATOM 830 C CA . GLN A 1 104 ? 4.849 15.474 1.311 1.00 90.62 104 GLN A CA 1
ATOM 831 C C . GLN A 1 104 ? 3.751 16.045 2.187 1.00 90.62 104 GLN A C 1
ATOM 833 O O . GLN A 1 104 ? 3.965 16.287 3.371 1.00 90.62 104 GLN A O 1
ATOM 838 N N . THR A 1 105 ? 2.565 16.246 1.630 1.00 89.44 105 THR A N 1
ATOM 839 C CA . THR A 1 105 ? 1.413 16.699 2.411 1.00 89.44 105 THR A CA 1
ATOM 840 C C . THR A 1 105 ? 1.115 15.708 3.523 1.00 89.44 105 THR A C 1
ATOM 842 O O . THR A 1 105 ? 0.945 16.132 4.656 1.00 89.44 105 THR A O 1
ATOM 845 N N . ASN A 1 106 ? 1.128 14.401 3.247 1.00 88.75 106 ASN A N 1
ATOM 846 C CA . ASN A 1 106 ? 0.863 13.348 4.230 1.00 88.75 106 ASN A CA 1
ATOM 847 C C . ASN A 1 106 ? -0.362 13.657 5.109 1.00 88.75 106 ASN A C 1
ATOM 849 O O . ASN A 1 106 ? -0.253 13.847 6.322 1.00 88.75 106 ASN A O 1
ATOM 853 N N . ILE A 1 107 ? -1.533 13.737 4.476 1.00 89.69 107 ILE A N 1
ATOM 854 C CA . ILE A 1 107 ? -2.821 13.959 5.150 1.00 89.69 107 ILE A CA 1
ATOM 855 C C . ILE A 1 107 ? -3.786 12.854 4.734 1.00 89.69 107 ILE A C 1
ATOM 857 O O . ILE A 1 107 ? -3.830 12.481 3.563 1.00 89.69 107 ILE A O 1
ATOM 861 N N . VAL A 1 108 ? -4.589 12.356 5.674 1.00 91.19 108 VAL A N 1
ATOM 862 C CA . VAL A 1 108 ? -5.800 11.584 5.352 1.00 91.19 108 VAL A CA 1
ATOM 863 C C . VAL A 1 108 ? -7.013 12.484 5.537 1.00 91.19 108 VAL A C 1
ATOM 865 O O . VAL A 1 108 ? -7.169 13.090 6.592 1.00 91.19 108 VAL A O 1
ATOM 868 N N . LYS A 1 109 ? -7.866 12.569 4.518 1.00 91.44 109 LYS A N 1
ATOM 869 C CA . LYS A 1 109 ? -9.091 13.373 4.494 1.00 91.44 109 LYS A CA 1
ATOM 870 C C . LYS A 1 109 ? -10.299 12.451 4.412 1.00 91.44 109 LYS A C 1
ATOM 872 O O . LYS A 1 109 ? -10.427 11.681 3.462 1.00 91.44 109 LYS A O 1
ATOM 877 N N . ARG A 1 110 ? -11.198 12.532 5.384 1.00 88.38 110 ARG A N 1
ATOM 878 C CA . ARG A 1 110 ? -12.478 11.820 5.385 1.00 88.38 110 ARG A CA 1
ATOM 879 C C . ARG A 1 110 ? -13.480 12.593 4.528 1.00 88.38 110 ARG A C 1
ATOM 881 O O . ARG A 1 110 ? -13.871 13.696 4.898 1.00 88.38 110 ARG A O 1
ATOM 888 N N . LEU A 1 111 ? -13.890 12.024 3.392 1.00 89.94 111 LEU A N 1
ATOM 889 C CA . LEU A 1 111 ? -14.885 12.648 2.505 1.00 89.94 111 LEU A CA 1
ATOM 890 C C . LEU A 1 111 ? -16.304 12.255 2.921 1.00 89.94 111 LEU A C 1
ATOM 892 O O . LEU A 1 111 ? -17.194 13.090 3.021 1.00 89.94 111 LEU A O 1
ATOM 896 N N . THR A 1 112 ? -16.490 10.964 3.178 1.00 87.06 112 THR A N 1
ATOM 897 C CA . THR A 1 112 ? -17.706 10.350 3.725 1.00 87.06 112 THR A CA 1
ATOM 898 C C . THR A 1 112 ? -17.285 9.265 4.718 1.00 87.06 112 THR A C 1
ATOM 900 O O . THR A 1 112 ? -16.104 8.905 4.739 1.00 87.06 112 THR A O 1
ATOM 903 N N . PRO A 1 113 ? -18.193 8.682 5.518 1.00 82.81 113 PRO A N 1
ATOM 904 C CA . PRO A 1 113 ? -17.822 7.572 6.390 1.00 82.81 113 PRO A CA 1
ATOM 905 C C . PRO A 1 113 ? -17.133 6.412 5.649 1.00 82.81 113 PRO A C 1
ATOM 907 O O . PRO A 1 113 ? -16.144 5.872 6.131 1.00 82.81 113 PRO A O 1
ATOM 910 N N . ASN A 1 114 ? -17.571 6.088 4.433 1.00 86.38 114 ASN A N 1
ATOM 911 C CA . ASN A 1 114 ? -17.058 4.946 3.672 1.00 86.38 114 ASN A CA 1
ATOM 912 C C . ASN A 1 114 ? -15.966 5.292 2.650 1.00 86.38 114 ASN A C 1
ATOM 914 O O . ASN A 1 114 ? -15.447 4.385 2.007 1.00 86.38 114 ASN A O 1
ATOM 918 N N . SER A 1 115 ? -15.620 6.567 2.457 1.00 90.44 115 SER A N 1
ATOM 919 C CA . SER A 1 115 ? -14.661 6.973 1.421 1.00 90.44 115 SER A CA 1
ATOM 920 C C . SER A 1 115 ? -13.776 8.113 1.892 1.00 90.44 115 SER A C 1
ATOM 922 O O . SER A 1 115 ? -14.253 9.218 2.174 1.00 90.44 115 SER A O 1
ATOM 924 N N . TRP A 1 116 ? -12.488 7.822 2.038 1.00 91.88 116 TRP A N 1
ATOM 925 C CA . TRP A 1 116 ? -11.461 8.767 2.468 1.00 91.88 116 TRP A CA 1
ATOM 926 C C . TRP A 1 116 ? -10.386 8.878 1.386 1.00 91.88 116 TRP A C 1
ATOM 928 O O . TRP A 1 116 ? -10.304 8.063 0.467 1.00 91.88 116 TRP A O 1
ATOM 938 N N . THR A 1 117 ? -9.525 9.878 1.510 1.00 93.25 117 THR A N 1
ATOM 939 C CA . THR A 1 117 ? -8.386 10.078 0.617 1.00 93.25 117 THR A CA 1
ATOM 940 C C . THR A 1 117 ? -7.124 10.255 1.436 1.00 93.25 117 THR A C 1
ATOM 942 O O . THR A 1 117 ? -7.051 11.147 2.275 1.00 93.25 117 THR A O 1
ATOM 945 N N . TYR A 1 118 ? -6.113 9.441 1.167 1.00 92.81 118 TYR A N 1
ATOM 946 C CA . TYR A 1 118 ? -4.747 9.708 1.587 1.00 92.81 118 TYR A CA 1
ATOM 947 C C . TYR A 1 118 ? -4.025 10.530 0.513 1.00 92.81 118 TYR A C 1
ATOM 949 O O . TYR A 1 118 ? -4.067 10.205 -0.670 1.00 92.81 118 TYR A O 1
ATOM 957 N N . GLU A 1 119 ? -3.369 11.609 0.920 1.00 92.94 119 GLU A N 1
ATOM 958 C CA . GLU A 1 119 ? -2.619 12.515 0.055 1.00 92.94 119 GLU A CA 1
ATOM 959 C C . GLU A 1 119 ? -1.140 12.481 0.463 1.00 92.94 119 GLU A C 1
ATOM 961 O O . GLU A 1 119 ? -0.743 13.165 1.412 1.00 92.94 119 GLU A O 1
ATOM 966 N N . LEU A 1 120 ? -0.329 11.683 -0.245 1.00 90.75 120 LEU A N 1
ATOM 967 C CA . LEU A 1 120 ? 1.127 11.634 -0.057 1.00 90.75 120 LEU A CA 1
ATOM 968 C C . LEU A 1 120 ? 1.754 12.952 -0.526 1.00 90.75 120 LEU A C 1
ATOM 970 O O . LEU A 1 120 ? 2.516 13.585 0.203 1.00 90.75 120 LEU A O 1
ATOM 974 N N . THR A 1 121 ? 1.365 13.392 -1.723 1.00 91.00 121 THR A N 1
ATOM 975 C CA . THR A 1 121 ? 1.610 14.738 -2.253 1.00 91.00 121 THR A CA 1
ATOM 976 C C . THR A 1 121 ? 0.323 15.272 -2.877 1.00 91.00 121 THR A C 1
ATOM 978 O O . THR A 1 121 ? -0.617 14.513 -3.118 1.00 91.00 121 THR A O 1
ATOM 981 N N . SER A 1 122 ? 0.292 16.557 -3.240 1.00 90.38 122 SER A N 1
ATOM 982 C CA . SER A 1 122 ? -0.862 17.169 -3.918 1.00 90.38 122 SER A CA 1
ATOM 983 C C . SER A 1 122 ? -1.291 16.456 -5.209 1.00 90.38 122 SER A C 1
ATOM 985 O O . SER A 1 122 ? -2.422 16.636 -5.665 1.00 90.38 122 SER A O 1
ATOM 987 N N . GLU A 1 123 ? -0.407 15.650 -5.794 1.00 90.88 123 GLU A N 1
ATOM 988 C CA . GLU A 1 123 ? -0.590 14.973 -7.078 1.00 90.88 123 GLU A CA 1
ATOM 989 C C . GLU A 1 123 ? -0.661 13.454 -6.969 1.00 90.88 123 GLU A C 1
ATOM 991 O O . GLU A 1 123 ? -1.155 12.801 -7.890 1.00 90.88 123 GLU A O 1
ATOM 996 N N . LEU A 1 124 ? -0.190 12.888 -5.857 1.00 93.50 124 LEU A N 1
ATOM 997 C CA . LEU A 1 124 ? -0.196 11.455 -5.622 1.00 93.50 124 LEU A CA 1
ATOM 998 C C . LEU A 1 124 ? -1.127 11.145 -4.453 1.00 93.50 124 LEU A C 1
ATOM 1000 O O . LEU A 1 124 ? -0.800 11.367 -3.283 1.00 93.50 124 LEU A O 1
ATOM 1004 N N . LYS A 1 125 ? -2.321 10.668 -4.809 1.00 95.00 125 LYS A N 1
ATOM 1005 C CA . LYS A 1 125 ? -3.456 10.471 -3.906 1.00 95.00 125 LYS A CA 1
ATOM 1006 C C . LYS A 1 125 ? -3.967 9.048 -3.998 1.00 95.00 125 LYS A C 1
ATOM 1008 O O . LYS A 1 125 ? -4.074 8.491 -5.088 1.00 95.00 125 LYS A O 1
ATOM 1013 N N . GLN A 1 126 ? -4.347 8.500 -2.857 1.00 94.00 126 GLN A N 1
ATOM 1014 C CA . GLN A 1 126 ? -4.943 7.184 -2.736 1.00 94.00 126 GLN A CA 1
ATOM 1015 C C . GLN A 1 126 ? -6.358 7.320 -2.187 1.00 94.00 126 GLN A C 1
ATOM 1017 O O . GLN A 1 126 ? -6.568 7.872 -1.109 1.00 94.00 126 GLN A O 1
ATOM 1022 N N . ASN A 1 127 ? -7.332 6.795 -2.916 1.00 93.69 127 ASN A N 1
ATOM 1023 C CA . ASN A 1 127 ? -8.679 6.609 -2.403 1.00 93.69 127 ASN A CA 1
ATOM 1024 C C . ASN A 1 127 ? -8.693 5.389 -1.483 1.00 93.69 127 ASN A C 1
ATOM 1026 O O . ASN A 1 127 ? -8.145 4.342 -1.833 1.00 93.69 127 ASN A O 1
ATOM 1030 N N . LEU A 1 128 ? -9.316 5.542 -0.320 1.00 91.06 128 LEU A N 1
ATOM 1031 C CA . LEU A 1 128 ? -9.468 4.522 0.708 1.00 91.06 128 LEU A CA 1
ATOM 1032 C C . LEU A 1 128 ? -10.964 4.268 0.892 1.00 91.06 128 LEU A C 1
ATOM 1034 O O . LEU A 1 128 ? -11.688 5.142 1.374 1.00 91.06 128 LEU A O 1
ATOM 1038 N N . ASN A 1 129 ? -11.429 3.088 0.492 1.00 88.69 129 ASN A N 1
ATOM 1039 C CA . ASN A 1 129 ? -12.827 2.703 0.635 1.00 88.69 129 ASN A CA 1
ATOM 1040 C C . ASN A 1 129 ? -12.978 1.781 1.838 1.00 88.69 129 ASN A C 1
ATOM 1042 O O . ASN A 1 129 ? -12.288 0.766 1.947 1.00 88.69 129 ASN A O 1
ATOM 1046 N N . PHE A 1 130 ? -13.907 2.118 2.723 1.00 84.56 130 PHE A N 1
ATOM 1047 C CA . PHE A 1 130 ? -14.154 1.401 3.963 1.00 84.56 130 PHE A CA 1
ATOM 1048 C C . PHE A 1 130 ? -15.552 0.798 3.979 1.00 84.56 130 PHE A C 1
ATOM 1050 O O . PHE A 1 130 ? -16.521 1.394 3.509 1.00 84.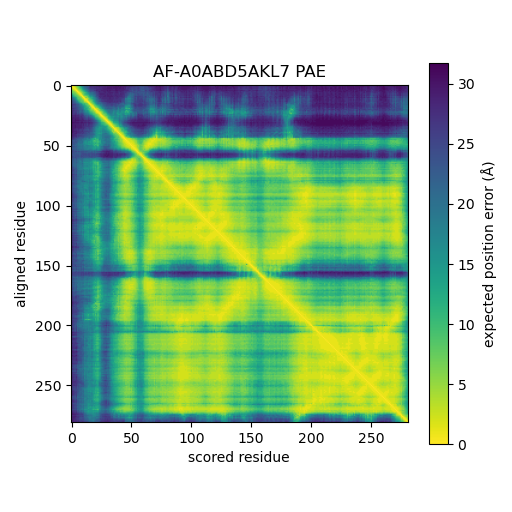56 130 PHE A O 1
ATOM 1057 N N . GLU A 1 131 ? -15.674 -0.362 4.607 1.00 84.56 131 GLU A N 1
ATOM 1058 C CA . GLU A 1 131 ? -16.946 -0.843 5.130 1.00 84.56 131 GLU A CA 1
ATOM 1059 C C . GLU A 1 131 ? -17.028 -0.588 6.635 1.00 84.56 131 GLU A C 1
ATOM 1061 O O . GLU A 1 131 ? -16.021 -0.612 7.344 1.00 84.56 131 GLU A O 1
ATOM 1066 N N . ILE A 1 132 ? -18.241 -0.341 7.120 1.00 82.69 132 ILE A N 1
ATOM 1067 C CA . ILE A 1 132 ? -18.498 -0.124 8.541 1.00 82.69 132 ILE A CA 1
ATOM 1068 C C . ILE A 1 132 ? -18.990 -1.443 9.123 1.00 82.69 132 ILE A C 1
ATOM 1070 O O . ILE A 1 132 ? -20.017 -1.976 8.702 1.00 82.69 132 ILE A O 1
ATOM 1074 N N . VAL A 1 133 ? -18.257 -1.966 10.098 1.00 83.50 133 VAL A N 1
ATOM 1075 C CA . VAL A 1 133 ? -18.583 -3.211 10.794 1.00 83.50 133 VAL A CA 1
ATOM 1076 C C . VAL A 1 133 ? -19.086 -2.863 12.186 1.00 83.50 133 VAL A C 1
ATOM 1078 O O . VAL A 1 133 ? -18.403 -2.163 12.927 1.00 83.50 133 VAL A O 1
ATOM 1081 N N . LYS A 1 134 ? -20.280 -3.337 12.550 1.00 84.31 134 LYS A N 1
ATOM 1082 C CA . LYS A 1 134 ? -20.821 -3.179 13.908 1.00 84.31 134 LYS A CA 1
ATOM 1083 C C . LYS A 1 134 ? -20.066 -4.094 14.865 1.00 84.31 134 LYS A C 1
ATOM 1085 O O . LYS A 1 134 ? -19.841 -5.248 14.527 1.00 84.31 134 LYS A O 1
ATOM 1090 N N . LEU A 1 135 ? -19.718 -3.581 16.040 1.00 81.50 135 LEU A N 1
ATOM 1091 C CA . LEU A 1 135 ? -18.953 -4.296 17.065 1.00 81.50 135 LEU A CA 1
ATOM 1092 C C . LEU A 1 135 ? -19.744 -4.523 18.356 1.00 81.50 135 LEU A C 1
ATOM 1094 O O . LEU A 1 135 ? -19.204 -5.069 19.311 1.00 81.50 135 LEU A O 1
ATOM 1098 N N . ASP A 1 136 ? -21.002 -4.090 18.415 1.00 82.19 136 ASP A N 1
ATOM 1099 C CA . ASP A 1 136 ? -21.846 -4.140 19.609 1.00 82.19 136 ASP A CA 1
ATOM 1100 C C . ASP A 1 136 ? -21.787 -5.485 20.335 1.00 82.19 136 ASP A C 1
ATOM 1102 O O . ASP A 1 136 ? -22.202 -6.524 19.818 1.00 82.19 136 ASP A O 1
ATOM 1106 N N . GLY A 1 137 ? -21.311 -5.457 21.580 1.00 84.06 137 GLY A N 1
ATOM 1107 C CA . GLY A 1 137 ? -21.228 -6.650 22.411 1.00 84.06 137 GLY A CA 1
ATOM 1108 C C . GLY A 1 137 ? -20.135 -7.644 22.006 1.00 84.06 137 GLY A C 1
ATOM 1109 O O . GLY A 1 137 ? -19.995 -8.655 22.698 1.00 84.06 137 GLY A O 1
ATOM 1110 N N . GLU A 1 138 ? -19.342 -7.394 20.962 1.00 85.88 138 GLU A N 1
ATOM 1111 C CA . GLU A 1 138 ? -18.146 -8.185 20.657 1.00 85.88 138 GLU A CA 1
ATOM 1112 C C . GLU A 1 138 ? -17.080 -7.985 21.741 1.00 85.88 138 GLU A C 1
ATOM 1114 O O . GLU A 1 138 ? -16.995 -6.930 22.373 1.00 85.88 138 GLU A O 1
ATOM 1119 N N . ASN A 1 139 ? -16.267 -9.013 21.992 1.00 88.12 139 ASN A N 1
ATOM 1120 C CA . ASN A 1 139 ? -15.154 -8.910 22.931 1.00 88.12 139 ASN A CA 1
ATOM 1121 C C . ASN A 1 139 ? -14.051 -8.023 22.336 1.00 88.12 139 ASN A C 1
ATOM 1123 O O . ASN A 1 139 ? -13.595 -8.274 21.222 1.00 88.12 139 ASN A O 1
ATOM 1127 N N . ILE A 1 140 ? -13.608 -7.009 23.085 1.00 84.50 140 ILE A N 1
ATOM 1128 C CA . ILE A 1 140 ? -12.620 -6.038 22.595 1.00 84.50 140 ILE A CA 1
ATOM 1129 C C . ILE A 1 140 ? -11.299 -6.729 22.265 1.00 84.50 140 ILE A C 1
ATOM 1131 O O . ILE A 1 140 ? -10.725 -6.491 21.205 1.00 84.50 140 ILE A O 1
ATOM 1135 N N . PHE A 1 141 ? -10.827 -7.605 23.151 1.00 84.50 141 PHE A N 1
ATOM 1136 C CA . PHE A 1 141 ? -9.560 -8.291 22.945 1.00 84.50 141 PHE A CA 1
ATOM 1137 C C . PHE A 1 141 ? -9.608 -9.210 21.721 1.00 84.50 141 PHE A C 1
ATOM 1139 O O . PHE A 1 141 ? -8.722 -9.136 20.876 1.00 84.50 141 PHE A O 1
ATOM 1146 N N . ASP A 1 142 ? -10.653 -10.031 21.602 1.00 83.12 142 ASP A N 1
ATOM 1147 C CA . ASP A 1 142 ? -10.772 -11.002 20.506 1.00 83.12 142 ASP A CA 1
ATOM 1148 C C . ASP A 1 142 ? -10.990 -10.316 19.153 1.00 83.12 142 ASP A C 1
ATOM 1150 O O . ASP A 1 142 ? -10.570 -10.837 18.125 1.00 83.12 142 ASP A O 1
ATOM 1154 N N . ARG A 1 143 ? -11.601 -9.126 19.136 1.00 82.75 143 ARG A N 1
ATOM 1155 C CA . ARG A 1 143 ? -11.735 -8.333 17.912 1.00 82.75 143 ARG A CA 1
ATOM 1156 C C . ARG A 1 143 ? -10.410 -7.724 17.462 1.00 82.75 143 ARG A C 1
ATOM 1158 O O . ARG A 1 143 ? -10.139 -7.665 16.267 1.00 82.75 143 ARG A O 1
ATOM 1165 N N . VAL A 1 144 ? -9.621 -7.225 18.409 1.00 79.50 144 VAL A N 1
ATOM 1166 C CA . VAL A 1 144 ? -8.345 -6.554 18.127 1.00 79.50 144 VAL A CA 1
ATOM 1167 C C . VAL A 1 144 ? -7.237 -7.566 17.816 1.00 79.50 144 VAL A C 1
ATOM 1169 O O . VAL A 1 144 ? -6.375 -7.292 16.986 1.00 79.50 144 VAL A O 1
ATOM 1172 N N . LEU A 1 145 ? -7.272 -8.739 18.452 1.00 77.69 145 LEU A N 1
ATOM 1173 C CA . LEU A 1 145 ? -6.312 -9.830 18.280 1.00 77.69 145 LEU A CA 1
ATOM 1174 C C . LEU A 1 145 ? -7.049 -11.169 18.073 1.00 77.69 145 LEU A C 1
ATOM 1176 O O . LEU A 1 145 ? -7.064 -12.017 18.977 1.00 77.69 145 LEU A O 1
ATOM 1180 N N . PRO A 1 146 ? -7.673 -11.376 16.899 1.00 76.19 146 PRO A N 1
ATOM 1181 C CA . PRO A 1 146 ? -8.442 -12.586 16.618 1.00 76.19 146 PRO A CA 1
ATOM 1182 C C . PRO A 1 146 ? -7.571 -13.844 16.710 1.00 76.19 146 PRO A C 1
ATOM 1184 O O . PRO A 1 146 ? -6.431 -13.868 16.251 1.00 76.19 146 PRO A O 1
ATOM 1187 N N . GLY A 1 147 ? -8.094 -14.889 17.360 1.00 72.31 147 GLY A N 1
ATOM 1188 C CA . GLY A 1 147 ? -7.404 -16.176 17.539 1.00 72.31 147 GLY A CA 1
ATOM 1189 C C . GLY A 1 147 ? -6.193 -16.145 18.483 1.00 72.31 147 GLY A C 1
ATOM 1190 O O . GLY A 1 147 ? -5.534 -17.165 18.688 1.00 72.31 147 G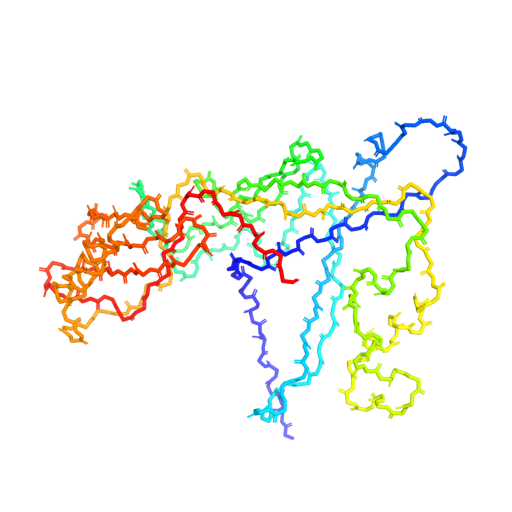LY A O 1
ATOM 1191 N N . TYR A 1 148 ? -5.869 -15.006 19.102 1.00 76.62 148 TYR A N 1
ATOM 1192 C CA . TYR A 1 148 ? -4.646 -14.887 19.899 1.00 76.62 148 TYR A CA 1
ATOM 1193 C C . TYR A 1 148 ? -4.681 -15.722 21.188 1.00 76.62 148 TYR A C 1
ATOM 1195 O O . TYR A 1 148 ? -3.703 -16.394 21.524 1.00 76.62 148 TYR A O 1
ATOM 1203 N N . LYS A 1 149 ? -5.830 -15.746 21.880 1.00 73.75 149 LYS A N 1
ATOM 1204 C CA . LYS A 1 149 ? -6.038 -16.554 23.099 1.00 73.75 149 LYS A CA 1
ATOM 1205 C C . LYS A 1 149 ? -5.939 -18.062 22.841 1.00 73.75 149 LYS A C 1
ATOM 1207 O O . LYS A 1 149 ? -5.572 -18.806 23.743 1.00 73.75 149 LYS A O 1
ATOM 1212 N N . GLU A 1 150 ? -6.261 -18.506 21.628 1.00 71.75 150 GLU A N 1
ATOM 1213 C CA . GLU A 1 150 ? -6.233 -19.925 21.248 1.00 71.75 150 GLU A CA 1
ATOM 1214 C C . GLU A 1 150 ? -4.797 -20.443 21.109 1.00 71.75 150 GLU A C 1
ATOM 1216 O O . GLU A 1 150 ? -4.523 -21.612 21.369 1.00 71.75 150 GLU A O 1
ATOM 1221 N N . ASN A 1 151 ? -3.870 -19.552 20.749 1.00 66.81 151 ASN A N 1
ATOM 1222 C CA . ASN A 1 151 ? -2.487 -19.898 20.432 1.00 66.81 151 ASN A CA 1
ATOM 1223 C C . ASN A 1 151 ? -1.495 -19.570 21.559 1.00 66.81 151 ASN A C 1
ATOM 1225 O O . ASN A 1 151 ? -0.386 -20.107 21.577 1.00 66.81 151 ASN A O 1
ATOM 1229 N N . LYS A 1 152 ? -1.860 -18.694 22.505 1.00 69.88 152 LYS A N 1
ATOM 1230 C CA . LYS A 1 152 ? -0.999 -18.298 23.629 1.00 69.88 152 LYS A CA 1
ATOM 1231 C C . LYS A 1 152 ? -1.789 -18.215 24.935 1.00 69.88 152 LYS A C 1
ATOM 1233 O O . LYS A 1 152 ? -2.737 -17.443 25.060 1.00 69.88 152 LYS A O 1
ATOM 1238 N N . ASN A 1 153 ? -1.333 -18.951 25.952 1.00 68.00 153 ASN A N 1
ATOM 1239 C CA . ASN A 1 153 ? -1.874 -18.834 27.304 1.00 68.00 153 ASN A CA 1
ATOM 1240 C C . ASN A 1 153 ? -1.309 -17.581 27.998 1.00 68.00 153 ASN A C 1
ATOM 1242 O O . ASN A 1 153 ? -0.164 -17.564 28.450 1.00 68.00 153 ASN A O 1
ATOM 1246 N N . LEU A 1 154 ? -2.133 -16.535 28.080 1.00 72.44 154 LEU A N 1
ATOM 1247 C CA . LEU A 1 154 ? -1.794 -15.254 28.710 1.00 72.44 154 LEU A CA 1
ATOM 1248 C C . LEU A 1 154 ? -1.991 -15.240 30.233 1.00 72.44 154 LEU A C 1
ATOM 1250 O O . LEU A 1 154 ? -1.680 -14.240 30.880 1.00 72.44 154 LEU A O 1
ATOM 1254 N N . GLU A 1 155 ? -2.504 -16.327 30.813 1.00 67.75 155 GLU A N 1
ATOM 1255 C CA . GLU A 1 155 ? -2.731 -16.461 32.257 1.00 67.75 155 GLU A CA 1
ATOM 1256 C C . GLU A 1 155 ? -1.529 -17.071 32.985 1.00 67.75 155 GLU A C 1
ATOM 1258 O O . GLU A 1 155 ? -1.303 -16.790 34.161 1.00 67.75 155 GLU A O 1
ATOM 1263 N N . THR A 1 156 ? -0.717 -17.873 32.290 1.00 58.72 156 THR A N 1
ATOM 1264 C CA . THR A 1 156 ? 0.433 -18.570 32.875 1.00 58.72 156 THR A CA 1
ATOM 1265 C C . THR A 1 156 ? 1.759 -17.935 32.452 1.00 58.72 156 THR A C 1
ATOM 1267 O O . THR A 1 156 ? 2.361 -18.330 31.458 1.00 58.72 156 THR A O 1
ATOM 1270 N N . GLY A 1 157 ? 2.244 -16.968 33.234 1.00 53.50 157 GLY A N 1
ATOM 1271 C CA . GLY A 1 157 ? 3.676 -16.748 33.506 1.00 53.50 157 GLY A CA 1
ATOM 1272 C C . GLY A 1 157 ? 4.632 -16.339 32.371 1.00 53.50 157 GLY A C 1
ATOM 1273 O O . GLY A 1 157 ? 5.791 -16.055 32.664 1.00 53.50 157 GLY A O 1
ATOM 1274 N N . LEU A 1 158 ? 4.201 -16.233 31.111 1.00 56.34 158 LEU A N 1
ATOM 1275 C CA . LEU A 1 158 ? 5.049 -15.802 29.982 1.00 56.34 158 LEU A CA 1
ATOM 1276 C C . LEU A 1 158 ? 5.297 -14.278 29.940 1.00 56.34 158 LEU A C 1
ATOM 1278 O O . LEU A 1 158 ? 5.792 -13.751 28.946 1.00 56.34 158 LEU A O 1
ATOM 1282 N N . HIS A 1 159 ? 5.006 -13.557 31.029 1.00 56.31 159 HIS A N 1
ATOM 1283 C CA . HIS A 1 159 ? 5.090 -12.093 31.116 1.00 56.31 159 HIS A CA 1
ATOM 1284 C C . HIS A 1 159 ? 6.465 -11.507 30.766 1.00 56.31 159 HIS A C 1
ATOM 1286 O O . HIS A 1 159 ? 6.547 -10.352 30.367 1.00 56.31 159 HIS A O 1
ATOM 1292 N N . ASN A 1 160 ? 7.537 -12.292 30.894 1.00 59.09 160 ASN A N 1
ATOM 1293 C CA . ASN A 1 160 ? 8.891 -11.836 30.573 1.00 59.09 160 ASN A CA 1
ATOM 1294 C C . ASN A 1 160 ? 9.231 -11.933 29.074 1.00 59.09 160 ASN A C 1
ATOM 1296 O O . ASN A 1 160 ? 10.271 -11.424 28.667 1.00 59.09 160 ASN A O 1
ATOM 1300 N N . GLN A 1 161 ? 8.397 -12.602 28.272 1.00 65.81 161 GLN A N 1
ATOM 1301 C CA . GLN A 1 161 ? 8.594 -12.792 26.828 1.00 65.81 161 GLN A CA 1
ATOM 1302 C C . GLN A 1 161 ? 7.594 -11.999 25.979 1.00 65.81 161 GLN A C 1
ATOM 1304 O O . GLN A 1 161 ? 7.845 -11.767 24.801 1.00 65.81 161 GLN A O 1
ATOM 1309 N N . LEU A 1 162 ? 6.474 -11.591 26.575 1.00 72.19 162 LEU A N 1
ATOM 1310 C CA . LEU A 1 162 ? 5.418 -10.848 25.902 1.00 72.19 162 LEU A CA 1
ATOM 1311 C C . LEU A 1 162 ? 5.596 -9.342 26.090 1.00 72.19 162 LEU A C 1
ATOM 1313 O O . LEU A 1 162 ? 6.066 -8.879 27.132 1.00 72.19 162 LEU A O 1
ATOM 1317 N N . ASP A 1 163 ? 5.162 -8.583 25.089 1.00 78.56 163 ASP A N 1
ATOM 1318 C CA . ASP A 1 163 ? 5.113 -7.129 25.161 1.00 78.56 163 ASP A CA 1
ATOM 1319 C C . ASP A 1 163 ? 4.277 -6.660 26.370 1.00 78.56 163 ASP A C 1
ATOM 1321 O O . ASP A 1 163 ? 3.201 -7.193 26.663 1.00 78.56 163 ASP A O 1
ATOM 1325 N N . LYS A 1 164 ? 4.771 -5.652 27.095 1.00 82.69 164 LYS A N 1
ATOM 1326 C CA . LYS A 1 164 ? 4.094 -5.144 28.297 1.00 82.69 164 LYS A CA 1
ATOM 1327 C C . LYS A 1 164 ? 2.750 -4.497 27.977 1.00 82.69 164 LYS A C 1
ATOM 1329 O O . LYS A 1 164 ? 1.805 -4.705 28.735 1.00 82.69 164 LYS A O 1
ATOM 1334 N N . ASN A 1 165 ? 2.653 -3.771 26.864 1.00 84.62 165 ASN A N 1
ATOM 1335 C CA . ASN A 1 165 ? 1.410 -3.141 26.430 1.00 84.62 165 ASN A CA 1
ATOM 1336 C C . ASN A 1 165 ? 0.385 -4.210 26.054 1.00 84.62 165 ASN A C 1
ATOM 1338 O O . ASN A 1 165 ? -0.797 -4.050 26.338 1.00 84.62 165 ASN A O 1
ATOM 1342 N N . LEU A 1 166 ? 0.830 -5.328 25.471 1.00 83.88 166 LEU A N 1
ATOM 1343 C CA . LEU A 1 166 ? -0.049 -6.460 25.182 1.00 83.88 166 LEU A CA 1
ATOM 1344 C C . LEU A 1 166 ? -0.614 -7.094 26.456 1.00 83.88 166 LEU A C 1
ATOM 1346 O O . LEU A 1 166 ? -1.804 -7.403 26.520 1.00 83.88 166 LEU A O 1
ATOM 1350 N N . ILE A 1 167 ? 0.227 -7.292 27.476 1.00 83.00 167 ILE A N 1
ATOM 1351 C CA . ILE A 1 167 ? -0.210 -7.830 28.772 1.00 83.00 167 ILE A CA 1
ATOM 1352 C C . ILE A 1 167 ? -1.212 -6.875 29.424 1.00 83.00 167 ILE A C 1
ATOM 1354 O O . ILE A 1 167 ? -2.259 -7.317 29.893 1.00 83.00 167 ILE A O 1
ATOM 1358 N N . GLU A 1 168 ? -0.905 -5.579 29.451 1.00 86.44 168 GLU A N 1
ATOM 1359 C CA . GLU A 1 168 ? -1.788 -4.555 30.009 1.00 86.44 168 GLU A CA 1
ATOM 1360 C C . GLU A 1 168 ? -3.128 -4.509 29.266 1.00 86.44 168 GLU A C 1
ATOM 1362 O O . GLU A 1 168 ? -4.191 -4.549 29.889 1.00 86.44 168 GLU A O 1
ATOM 1367 N N . PHE A 1 169 ? -3.089 -4.531 27.933 1.00 86.00 169 PHE A N 1
ATOM 1368 C CA . PHE A 1 169 ? -4.281 -4.594 27.098 1.00 86.00 169 PHE A CA 1
ATOM 1369 C C . PHE A 1 169 ? -5.109 -5.852 27.388 1.00 86.00 169 PHE A C 1
ATOM 1371 O O . PHE A 1 169 ? -6.318 -5.758 27.594 1.00 86.00 169 PHE A O 1
ATOM 1378 N N . TYR A 1 170 ? -4.476 -7.024 27.500 1.00 86.25 170 TYR A N 1
ATOM 1379 C CA . TYR A 1 170 ? -5.168 -8.255 27.880 1.00 86.25 170 TYR A CA 1
ATOM 1380 C C . TYR A 1 170 ? -5.836 -8.139 29.252 1.00 86.25 170 TYR A C 1
ATOM 1382 O O . TYR A 1 170 ? -7.023 -8.427 29.375 1.00 86.25 170 TYR A O 1
ATOM 1390 N N . GLN A 1 171 ? -5.126 -7.694 30.291 1.00 86.50 171 GLN A N 1
ATOM 1391 C CA . GLN A 1 171 ? -5.714 -7.623 31.634 1.00 86.50 171 GLN A CA 1
ATOM 1392 C C . GLN A 1 171 ? -6.898 -6.657 31.704 1.00 86.50 171 GLN A C 1
ATOM 1394 O O . GLN A 1 171 ? -7.895 -6.972 32.355 1.00 86.50 171 GLN A O 1
ATOM 1399 N N . ASN A 1 172 ? -6.812 -5.533 30.991 1.00 87.62 172 ASN A N 1
ATOM 1400 C CA . ASN A 1 172 ? -7.858 -4.518 30.981 1.00 87.62 172 ASN A CA 1
ATOM 1401 C C . ASN A 1 172 ? -9.061 -4.913 30.115 1.00 87.62 172 ASN A C 1
ATOM 1403 O O . ASN A 1 172 ? -10.188 -4.591 30.479 1.00 87.62 172 ASN A O 1
ATOM 1407 N N . TYR A 1 173 ? -8.849 -5.625 29.001 1.00 85.75 173 TYR A N 1
ATOM 1408 C CA . TYR A 1 173 ? -9.884 -5.820 27.977 1.00 85.75 173 TYR A CA 1
ATOM 1409 C C . TYR A 1 173 ? -10.280 -7.279 27.702 1.00 85.75 173 TYR A C 1
ATOM 1411 O O . TYR A 1 173 ? -11.226 -7.502 26.948 1.00 85.75 173 TYR A O 1
ATOM 1419 N N . LYS A 1 174 ? -9.661 -8.289 28.342 1.00 85.81 174 LYS A N 1
ATOM 1420 C CA . LYS A 1 174 ? -9.944 -9.724 28.082 1.00 85.81 174 LYS A CA 1
ATOM 1421 C C . LYS A 1 174 ? -11.413 -10.121 28.192 1.00 85.81 174 LYS A C 1
ATOM 1423 O O . LYS A 1 174 ? -11.853 -10.990 27.443 1.00 85.81 174 LYS A O 1
ATOM 1428 N N . ASN A 1 175 ? -12.156 -9.482 29.096 1.00 86.94 175 ASN A N 1
ATOM 1429 C CA . ASN A 1 175 ? -13.577 -9.739 29.357 1.00 86.94 175 ASN A CA 1
ATOM 1430 C C . ASN A 1 175 ? -14.468 -8.533 29.028 1.00 86.94 175 ASN A C 1
ATOM 1432 O O . ASN A 1 175 ? -15.677 -8.583 29.258 1.00 86.94 175 ASN A O 1
ATOM 1436 N N . VAL A 1 176 ? -13.883 -7.446 28.521 1.00 87.44 176 VAL A N 1
ATOM 1437 C CA . VAL A 1 176 ? -14.626 -6.232 28.185 1.00 87.44 176 VAL A CA 1
ATOM 1438 C C . VAL A 1 176 ? -15.206 -6.392 26.790 1.00 87.44 176 VAL A C 1
ATOM 1440 O O . VAL A 1 176 ? -14.552 -6.886 25.870 1.00 87.44 176 VAL A O 1
ATOM 1443 N N . ARG A 1 177 ? -16.462 -5.984 26.647 1.00 85.81 177 ARG A N 1
ATOM 1444 C CA . ARG A 1 177 ? -17.165 -5.968 25.370 1.00 85.81 177 ARG A CA 1
ATOM 1445 C C . ARG A 1 177 ? -17.338 -4.538 24.898 1.00 85.81 177 ARG A C 1
ATOM 1447 O O . ARG A 1 177 ? -17.459 -3.630 25.721 1.00 85.81 177 ARG A O 1
ATOM 1454 N N . PHE A 1 178 ? -17.370 -4.355 23.587 1.00 81.81 178 PHE A N 1
ATOM 1455 C CA . PHE A 1 178 ? -17.722 -3.070 23.011 1.00 81.81 178 PHE A CA 1
ATOM 1456 C C . PHE A 1 178 ? -19.126 -2.649 23.475 1.00 81.81 178 PHE A C 1
ATOM 1458 O O . PHE A 1 178 ? -20.031 -3.496 23.545 1.00 81.81 178 PHE A O 1
ATOM 1465 N N . PRO A 1 179 ? -19.319 -1.364 23.823 1.00 78.00 179 PRO A N 1
ATOM 1466 C CA . PRO A 1 179 ? -20.629 -0.838 24.173 1.00 78.00 179 PRO A CA 1
ATOM 1467 C C . PRO A 1 179 ? -21.593 -0.911 22.980 1.00 78.00 179 PRO A C 1
ATOM 1469 O O . PRO A 1 179 ? -21.218 -1.239 21.856 1.00 78.00 179 PRO A O 1
ATOM 1472 N N . LYS A 1 180 ? -22.872 -0.621 23.235 1.00 78.88 180 LYS A N 1
ATOM 1473 C CA . LYS A 1 180 ? -23.866 -0.503 22.161 1.00 78.88 180 LYS A CA 1
ATOM 1474 C C . LYS A 1 180 ? -23.494 0.638 21.211 1.00 78.88 180 LYS A C 1
ATOM 1476 O O . LYS A 1 180 ? -23.011 1.672 21.664 1.00 78.88 180 LYS A O 1
ATOM 1481 N N . ASN A 1 181 ? -23.830 0.474 19.937 1.00 71.62 181 ASN A N 1
ATOM 1482 C CA . ASN A 1 181 ? -23.526 1.374 18.827 1.00 71.62 181 ASN A CA 1
ATOM 1483 C C . ASN A 1 181 ? -22.024 1.568 18.530 1.00 71.62 181 ASN A C 1
ATOM 1485 O O . ASN A 1 181 ? -21.646 2.575 17.933 1.00 71.62 181 ASN A O 1
ATOM 1489 N N . SER A 1 182 ? -21.169 0.622 18.917 1.00 74.31 182 SER A N 1
ATOM 1490 C CA . SER A 1 182 ? -19.767 0.580 18.509 1.00 74.31 182 SER A CA 1
ATOM 1491 C C . SER A 1 182 ? -19.617 0.046 17.089 1.00 74.31 182 SER A C 1
ATOM 1493 O O . SER A 1 182 ? -20.290 -0.895 16.666 1.00 74.31 182 SER A O 1
ATOM 1495 N N . TYR A 1 183 ? -18.668 0.610 16.353 1.00 75.12 183 TYR A N 1
ATOM 1496 C CA . TYR A 1 183 ? -18.336 0.167 15.006 1.00 75.12 183 TYR A CA 1
ATOM 1497 C C . TYR A 1 183 ? -16.845 0.320 14.729 1.00 75.12 183 TYR A C 1
ATOM 1499 O O . TYR A 1 183 ? -16.135 1.055 15.421 1.00 75.12 183 TYR A O 1
ATOM 1507 N N . CYS A 1 184 ? -16.379 -0.355 13.682 1.00 78.44 184 CYS A N 1
ATOM 1508 C CA . CYS A 1 184 ? -15.086 -0.077 13.092 1.00 78.44 184 CYS A CA 1
ATOM 1509 C C . CYS A 1 184 ? -15.147 0.135 11.588 1.00 78.44 184 CYS A C 1
ATOM 1511 O O . CYS A 1 184 ? -15.941 -0.493 10.889 1.00 78.44 184 CYS A O 1
ATOM 1513 N N . TYR A 1 185 ? -14.237 0.964 11.092 1.00 78.50 185 TYR A N 1
ATOM 1514 C CA . TYR A 1 185 ? -13.947 1.047 9.669 1.00 78.50 185 TYR A CA 1
ATOM 1515 C C . TYR A 1 185 ? -12.999 -0.098 9.299 1.00 78.50 185 TYR A C 1
ATOM 1517 O O . TYR A 1 185 ? -11.931 -0.242 9.893 1.00 78.50 185 TYR A O 1
ATOM 1525 N N . ARG A 1 186 ? -13.396 -0.932 8.336 1.00 79.31 186 ARG A N 1
ATOM 1526 C CA . ARG A 1 186 ? -12.555 -1.975 7.739 1.00 79.31 186 ARG A CA 1
ATOM 1527 C C . ARG A 1 186 ? -12.222 -1.558 6.312 1.00 79.31 186 ARG A C 1
ATOM 1529 O O . ARG A 1 186 ? -13.121 -1.294 5.517 1.00 79.31 186 ARG A O 1
ATOM 1536 N N . LEU A 1 187 ? -10.932 -1.431 6.010 1.00 81.06 187 LEU A N 1
ATOM 1537 C CA . LEU A 1 187 ? -10.464 -1.027 4.687 1.00 81.06 187 LEU A CA 1
ATOM 1538 C C . LEU A 1 187 ? -10.773 -2.145 3.682 1.00 81.06 187 LEU A C 1
ATOM 1540 O O . LEU A 1 187 ? -10.262 -3.252 3.809 1.00 81.06 187 LEU A O 1
ATOM 1544 N N . LYS A 1 188 ? -11.633 -1.851 2.708 1.00 82.81 188 LYS A N 1
ATOM 1545 C CA . LYS A 1 188 ? -12.103 -2.779 1.668 1.00 82.81 188 LYS A CA 1
ATOM 1546 C C . LYS A 1 188 ? -11.195 -2.769 0.451 1.00 82.81 188 LYS A C 1
ATOM 1548 O O . LYS A 1 188 ? -10.914 -3.801 -0.148 1.00 82.81 188 LYS A O 1
ATOM 1553 N N . GLU A 1 189 ? -10.807 -1.570 0.049 1.00 83.88 189 GLU A N 1
ATOM 1554 C CA . GLU A 1 189 ? -10.173 -1.334 -1.235 1.00 83.88 189 GLU A CA 1
ATOM 1555 C C . GLU A 1 189 ? -9.352 -0.055 -1.158 1.00 83.88 189 GLU A C 1
ATOM 1557 O O . GLU A 1 189 ? -9.734 0.919 -0.498 1.00 83.88 189 GLU A O 1
ATOM 1562 N N . THR A 1 190 ? -8.234 -0.058 -1.877 1.00 87.69 190 THR A N 1
ATOM 1563 C CA . THR A 1 190 ? -7.472 1.160 -2.125 1.00 87.69 190 THR A CA 1
ATOM 1564 C C . THR A 1 190 ? -7.210 1.348 -3.606 1.00 87.69 190 THR A C 1
ATOM 1566 O O . THR A 1 190 ? -7.085 0.381 -4.361 1.00 87.69 190 THR A O 1
ATOM 1569 N N . GLN A 1 191 ? -7.112 2.606 -4.025 1.00 90.19 191 GLN A N 1
ATOM 1570 C CA . GLN A 1 191 ? -6.791 2.929 -5.407 1.00 90.19 191 GLN A CA 1
ATOM 1571 C C . GLN A 1 191 ? -5.986 4.221 -5.497 1.00 90.19 191 GLN A C 1
ATOM 1573 O O . GLN A 1 191 ? -6.463 5.282 -5.096 1.00 90.19 191 GLN A O 1
ATOM 1578 N N . TRP A 1 192 ? -4.782 4.141 -6.057 1.00 93.56 192 TRP A N 1
ATOM 1579 C CA . TRP A 1 192 ? -4.005 5.326 -6.408 1.00 93.56 192 TRP A CA 1
ATOM 1580 C C . TRP A 1 192 ? -4.576 6.009 -7.649 1.00 93.56 192 TRP A C 1
ATOM 1582 O O . TRP A 1 192 ? -5.043 5.350 -8.575 1.00 93.56 192 TRP A O 1
ATOM 1592 N N . ASN A 1 193 ? -4.516 7.339 -7.684 1.00 94.94 193 ASN A N 1
ATOM 1593 C CA . ASN A 1 193 ? -4.963 8.121 -8.836 1.00 94.94 193 ASN A CA 1
ATOM 1594 C C . ASN A 1 193 ? -4.079 7.929 -10.082 1.00 94.94 193 ASN A C 1
ATOM 1596 O O . ASN A 1 193 ? -4.545 8.176 -11.189 1.00 94.94 193 ASN A O 1
ATOM 1600 N N . GLN A 1 194 ? -2.833 7.488 -9.904 1.00 94.12 194 GLN A N 1
ATOM 1601 C CA . GLN A 1 194 ? -1.896 7.125 -10.969 1.00 94.12 194 GLN A CA 1
ATOM 1602 C C . GLN A 1 194 ? -0.879 6.106 -10.449 1.00 94.12 194 GLN A C 1
ATOM 1604 O O . GLN A 1 194 ? -0.634 6.040 -9.240 1.00 94.12 194 GLN A O 1
ATOM 1609 N N . SER A 1 195 ? -0.304 5.294 -11.341 1.00 94.25 195 SER A N 1
ATOM 1610 C CA . SER A 1 195 ? 0.768 4.381 -10.944 1.00 94.25 195 SER A CA 1
ATOM 1611 C C . SER A 1 195 ? 2.033 5.187 -10.681 1.00 94.25 195 SER A C 1
ATOM 1613 O O . SER A 1 195 ? 2.244 6.260 -11.255 1.00 94.25 195 SER A O 1
ATOM 1615 N N . TYR A 1 196 ? 2.902 4.667 -9.827 1.00 95.06 196 TYR A N 1
ATOM 1616 C CA . TYR A 1 196 ? 4.183 5.301 -9.565 1.00 95.06 196 TYR A CA 1
ATOM 1617 C C . TYR A 1 196 ? 5.241 4.279 -9.184 1.00 95.06 196 TYR A C 1
ATOM 1619 O O . TYR A 1 196 ? 4.955 3.131 -8.855 1.00 95.06 196 TYR A O 1
ATOM 1627 N N . ILE A 1 197 ? 6.491 4.714 -9.225 1.00 94.19 197 ILE A N 1
ATOM 1628 C CA . ILE A 1 197 ? 7.636 3.948 -8.775 1.00 94.19 197 ILE A CA 1
ATOM 1629 C C . ILE A 1 197 ? 8.268 4.678 -7.601 1.00 94.19 197 ILE A C 1
ATOM 1631 O O . ILE A 1 197 ? 8.617 5.857 -7.709 1.00 94.19 197 ILE A O 1
ATOM 1635 N N . SER A 1 198 ? 8.439 3.956 -6.497 1.00 90.44 198 SER A N 1
ATOM 1636 C CA . SER A 1 198 ? 9.281 4.367 -5.379 1.00 90.44 198 SER A CA 1
ATOM 1637 C C . SER A 1 198 ? 10.542 3.508 -5.316 1.00 90.44 198 SER A C 1
ATOM 1639 O O . SER A 1 198 ? 10.649 2.458 -5.953 1.00 90.44 198 SER A O 1
ATOM 1641 N N . ASP A 1 199 ? 11.514 3.975 -4.534 1.00 85.44 199 ASP A N 1
ATOM 1642 C CA . ASP A 1 199 ? 12.675 3.182 -4.126 1.00 85.44 199 ASP A CA 1
ATOM 1643 C C . ASP A 1 199 ? 13.428 2.525 -5.289 1.00 85.44 199 ASP A C 1
ATOM 1645 O O . ASP A 1 199 ? 13.660 1.320 -5.310 1.00 85.44 199 ASP A O 1
ATOM 1649 N N . ILE A 1 200 ? 13.857 3.334 -6.254 1.00 87.00 200 ILE A N 1
ATOM 1650 C CA . ILE A 1 200 ? 14.760 2.871 -7.308 1.00 87.00 200 ILE A CA 1
ATOM 1651 C C . ILE A 1 200 ? 16.181 2.821 -6.745 1.00 87.00 200 ILE A C 1
ATOM 1653 O O . ILE A 1 200 ? 16.680 3.795 -6.177 1.00 87.00 200 ILE A O 1
ATOM 1657 N N . SER A 1 201 ? 16.844 1.679 -6.895 1.00 84.25 201 SER A N 1
ATOM 1658 C CA . SER A 1 201 ? 18.281 1.551 -6.618 1.00 84.25 201 SER A CA 1
ATOM 1659 C C . SER A 1 201 ? 19.107 1.629 -7.906 1.00 84.25 201 SER A C 1
ATOM 1661 O O . SER A 1 201 ? 18.563 1.774 -8.999 1.00 84.25 201 SER A O 1
ATOM 1663 N N . GLY A 1 202 ? 20.436 1.577 -7.780 1.00 86.12 202 GLY A N 1
ATOM 1664 C CA . GLY A 1 202 ? 21.355 1.715 -8.911 1.00 86.12 202 GLY A CA 1
ATOM 1665 C C . GLY A 1 202 ? 21.086 0.748 -10.072 1.00 86.12 202 GLY A C 1
ATOM 1666 O O . GLY A 1 202 ? 20.403 -0.270 -9.931 1.00 86.12 202 GLY A O 1
ATOM 1667 N N . PHE A 1 203 ? 21.650 1.087 -11.230 1.00 93.06 203 PHE A N 1
ATOM 1668 C CA . PHE A 1 203 ? 21.547 0.299 -12.454 1.00 93.06 203 PHE A CA 1
ATOM 1669 C C . PHE A 1 203 ? 22.739 -0.646 -12.606 1.00 93.06 203 PHE A C 1
ATOM 1671 O O . PHE A 1 203 ? 23.883 -0.229 -12.433 1.00 93.06 203 PHE A O 1
ATOM 1678 N N . ASP A 1 204 ? 22.459 -1.886 -12.997 1.00 90.75 204 ASP A N 1
ATOM 1679 C CA . ASP A 1 204 ? 23.453 -2.912 -13.309 1.00 90.75 204 ASP A CA 1
ATOM 1680 C C . ASP A 1 204 ? 23.212 -3.465 -14.721 1.00 90.75 204 ASP A C 1
ATOM 1682 O O . ASP A 1 204 ? 22.084 -3.504 -15.217 1.00 90.75 204 ASP A O 1
ATOM 1686 N N . SER A 1 205 ? 24.280 -3.876 -15.395 1.00 91.56 205 SER A N 1
ATOM 1687 C CA . SER A 1 205 ? 24.212 -4.557 -16.685 1.00 91.56 205 SER A CA 1
ATOM 1688 C C . SER A 1 205 ? 23.864 -6.044 -16.575 1.00 91.56 205 SER A C 1
ATOM 1690 O O . SER A 1 205 ? 23.586 -6.641 -17.610 1.00 91.56 205 SER A O 1
ATOM 1692 N N . SER A 1 206 ? 23.886 -6.647 -15.378 1.00 89.94 206 SER A N 1
ATOM 1693 C CA . SER A 1 206 ? 23.605 -8.078 -15.194 1.00 89.94 206 SER A CA 1
ATOM 1694 C C . SER A 1 206 ? 22.573 -8.362 -14.083 1.00 89.94 206 SER A C 1
ATOM 1696 O O . SER A 1 206 ? 22.841 -8.076 -12.917 1.00 89.94 206 SER A O 1
ATOM 1698 N N . PRO A 1 207 ? 21.405 -8.958 -14.396 1.00 88.81 207 PRO A N 1
ATOM 1699 C CA . PRO A 1 207 ? 20.898 -9.196 -15.744 1.00 88.81 207 PRO A CA 1
ATOM 1700 C C . PRO A 1 207 ? 20.482 -7.876 -16.406 1.00 88.81 207 PRO A C 1
ATOM 1702 O O . PRO A 1 207 ? 20.003 -6.945 -15.747 1.00 88.81 207 PRO A O 1
ATOM 1705 N N . SER A 1 208 ? 20.654 -7.810 -17.721 1.00 95.69 208 SER A N 1
ATOM 1706 C CA . SER A 1 208 ? 20.306 -6.642 -18.523 1.00 95.69 208 SER A CA 1
ATOM 1707 C C . SER A 1 208 ? 18.798 -6.385 -18.518 1.00 95.69 208 SER A C 1
ATOM 1709 O O . SER A 1 208 ? 17.980 -7.277 -18.259 1.00 95.69 208 SER A O 1
ATOM 1711 N N . PHE A 1 209 ? 18.398 -5.154 -18.841 1.00 96.81 209 PHE A N 1
ATOM 1712 C CA . PHE A 1 209 ? 16.978 -4.820 -18.941 1.00 96.81 209 PHE A CA 1
ATOM 1713 C C . PHE A 1 209 ? 16.267 -5.681 -19.992 1.00 96.81 209 PHE A C 1
ATOM 1715 O O . PHE A 1 209 ? 15.175 -6.179 -19.729 1.00 96.81 209 PHE A O 1
ATOM 1722 N N . SER A 1 210 ? 16.890 -5.897 -21.153 1.00 96.88 210 SER A N 1
ATOM 1723 C CA . SER A 1 210 ? 16.315 -6.715 -22.227 1.00 96.88 210 SER A CA 1
ATOM 1724 C C . SER A 1 210 ? 16.060 -8.158 -21.789 1.00 96.88 210 SER A C 1
ATOM 1726 O O . SER A 1 210 ? 15.005 -8.700 -22.107 1.00 96.88 210 SER A O 1
ATOM 1728 N N . GLU A 1 211 ? 16.963 -8.758 -21.007 1.00 96.69 211 GLU A N 1
ATOM 1729 C CA . GLU A 1 211 ? 16.771 -10.108 -20.457 1.00 96.69 211 GLU A CA 1
ATOM 1730 C C . GLU A 1 211 ? 15.606 -10.152 -19.462 1.00 96.69 211 GLU A C 1
ATOM 1732 O O . GLU A 1 211 ? 14.724 -11.005 -19.580 1.00 96.69 211 GLU A O 1
ATOM 1737 N N . LYS A 1 212 ? 15.543 -9.202 -18.516 1.00 96.12 212 LYS A N 1
ATOM 1738 C CA . LYS A 1 212 ? 14.422 -9.129 -17.562 1.00 96.12 212 LYS A CA 1
ATOM 1739 C C . LYS A 1 212 ? 13.090 -8.894 -18.273 1.00 96.12 212 LYS A C 1
ATOM 1741 O O . LYS A 1 212 ? 12.104 -9.563 -17.971 1.00 96.12 212 LYS A O 1
ATOM 1746 N N . LYS A 1 213 ? 13.061 -7.968 -19.234 1.00 97.19 213 LYS A N 1
ATOM 1747 C CA . LYS A 1 213 ? 11.886 -7.674 -20.061 1.00 97.19 213 LYS A CA 1
ATOM 1748 C C . LYS A 1 213 ? 11.416 -8.919 -20.805 1.00 97.19 213 LYS A C 1
ATOM 1750 O O . LYS A 1 213 ? 10.229 -9.233 -20.756 1.00 97.19 213 LYS A O 1
ATOM 1755 N N . GLN A 1 214 ? 12.330 -9.630 -21.461 1.00 97.44 214 GLN A N 1
ATOM 1756 C CA . GLN A 1 214 ? 12.001 -10.846 -22.197 1.00 97.44 214 GLN A CA 1
ATOM 1757 C C . GLN A 1 214 ? 11.414 -11.911 -21.266 1.00 97.44 214 GLN A C 1
ATOM 1759 O O . GLN A 1 214 ? 10.357 -12.456 -21.567 1.00 97.44 214 GLN A O 1
ATOM 1764 N N . SER A 1 215 ? 12.018 -12.124 -20.093 1.00 96.94 215 SER A N 1
ATOM 1765 C CA . SER A 1 215 ? 11.505 -13.060 -19.085 1.00 96.94 215 SER A CA 1
ATOM 1766 C C . SER A 1 215 ? 10.073 -12.727 -18.637 1.00 96.94 215 SER A C 1
ATOM 1768 O O . SER A 1 215 ? 9.225 -13.618 -18.559 1.00 96.94 215 SER A O 1
ATOM 1770 N N . ILE A 1 216 ? 9.767 -11.446 -18.394 1.00 97.56 216 ILE A N 1
ATOM 1771 C CA . ILE A 1 216 ? 8.415 -11.003 -18.014 1.00 97.56 216 ILE A CA 1
ATOM 1772 C C . ILE A 1 216 ? 7.410 -11.252 -19.151 1.00 97.56 216 ILE A C 1
ATOM 1774 O O . ILE A 1 216 ? 6.312 -11.760 -18.914 1.00 97.56 216 ILE A O 1
ATOM 1778 N N . ILE A 1 217 ? 7.783 -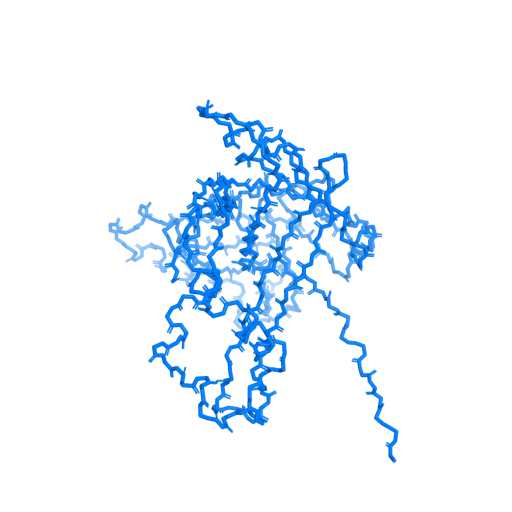10.918 -20.389 1.00 97.38 217 ILE A N 1
ATOM 1779 C CA . ILE A 1 217 ? 6.925 -11.098 -21.569 1.00 97.38 217 ILE A CA 1
ATOM 1780 C C . ILE A 1 217 ? 6.672 -12.584 -21.844 1.00 97.38 217 ILE A C 1
ATOM 1782 O O . ILE A 1 217 ? 5.538 -12.970 -22.124 1.00 97.38 217 ILE A O 1
ATOM 1786 N N . GLU A 1 218 ? 7.693 -13.433 -21.740 1.00 97.38 218 GLU A N 1
ATOM 1787 C CA . GLU A 1 218 ? 7.559 -14.883 -21.900 1.00 97.38 218 GLU A CA 1
ATOM 1788 C C . GLU A 1 218 ? 6.647 -15.482 -20.836 1.00 97.38 218 GLU A C 1
ATOM 1790 O O . GLU A 1 218 ? 5.741 -16.245 -21.174 1.00 97.38 218 GLU A O 1
ATOM 1795 N N . ARG A 1 219 ? 6.815 -15.078 -19.569 1.00 96.38 219 ARG A N 1
ATOM 1796 C CA . ARG A 1 219 ? 5.904 -15.476 -18.493 1.00 96.38 219 ARG A CA 1
ATOM 1797 C C . ARG A 1 219 ? 4.468 -15.115 -18.847 1.00 96.38 219 ARG A C 1
ATOM 1799 O O . ARG A 1 219 ? 3.621 -16.001 -18.822 1.00 96.38 219 ARG A O 1
ATOM 1806 N N . TYR A 1 220 ? 4.206 -13.861 -19.226 1.00 97.38 220 TYR A N 1
ATOM 1807 C CA . TYR A 1 220 ? 2.868 -13.425 -19.631 1.00 97.38 220 TYR A CA 1
ATOM 1808 C C . TYR A 1 220 ? 2.322 -14.265 -20.791 1.00 97.38 220 TYR A C 1
ATOM 1810 O O . TYR A 1 220 ? 1.184 -14.732 -20.748 1.00 97.38 220 TYR A O 1
ATOM 1818 N N . ASN A 1 221 ? 3.135 -14.508 -21.820 1.00 96.88 221 ASN A N 1
ATOM 1819 C CA . ASN A 1 221 ? 2.725 -15.266 -22.998 1.00 96.88 221 ASN A CA 1
ATOM 1820 C C . ASN A 1 221 ? 2.351 -16.719 -22.679 1.00 96.88 221 ASN A C 1
ATOM 1822 O O . ASN A 1 221 ? 1.418 -17.232 -23.304 1.00 96.88 221 ASN A O 1
ATOM 1826 N N . ASN A 1 222 ? 3.002 -17.317 -21.680 1.00 96.94 222 ASN A N 1
ATOM 1827 C CA . ASN A 1 222 ? 2.796 -18.694 -21.233 1.00 96.94 222 ASN A CA 1
ATOM 1828 C C . ASN A 1 222 ? 1.641 -18.874 -20.227 1.00 96.94 222 ASN A C 1
ATOM 1830 O O . ASN A 1 222 ? 1.342 -20.006 -19.864 1.00 96.94 222 ASN A O 1
ATOM 1834 N N . LEU A 1 223 ? 0.949 -17.803 -19.812 1.00 96.00 223 LEU A N 1
ATOM 1835 C CA . LEU A 1 223 ? -0.187 -17.883 -18.873 1.00 96.00 223 LEU A CA 1
ATOM 1836 C C . LEU A 1 223 ? -1.439 -18.578 -19.446 1.00 96.00 223 LEU A C 1
ATOM 1838 O O . LEU A 1 223 ? -2.358 -18.898 -18.700 1.00 96.00 223 LEU A O 1
ATOM 1842 N N . GLY A 1 224 ? -1.532 -18.785 -20.765 1.00 95.12 224 GLY A N 1
ATOM 1843 C CA . GLY A 1 224 ? -2.695 -19.441 -21.373 1.00 95.12 224 GLY A CA 1
ATOM 1844 C C . GLY A 1 224 ? -4.028 -18.740 -21.025 1.00 95.12 224 GLY A C 1
ATOM 1845 O O . GLY A 1 224 ? -4.128 -17.525 -21.219 1.00 95.12 224 GLY A O 1
ATOM 1846 N N . PRO A 1 225 ? -5.056 -19.464 -20.532 1.00 94.94 225 PRO A N 1
ATOM 1847 C CA . PRO A 1 225 ? -6.336 -18.882 -20.108 1.00 94.94 225 PRO A CA 1
ATOM 1848 C C . PRO A 1 225 ? -6.234 -17.880 -18.949 1.00 94.94 225 PRO A C 1
ATOM 1850 O O . PRO A 1 225 ? -7.083 -16.991 -18.843 1.00 94.94 225 PRO A O 1
ATOM 1853 N N . ASP A 1 226 ? -5.199 -17.987 -18.112 1.00 94.62 226 ASP A N 1
ATOM 1854 C CA . ASP A 1 226 ? -5.043 -17.143 -16.924 1.00 94.62 226 ASP A CA 1
ATOM 1855 C C . ASP A 1 226 ? -4.650 -15.711 -17.280 1.00 94.62 226 ASP A C 1
ATOM 1857 O O . ASP A 1 226 ? -4.787 -14.820 -16.449 1.00 94.62 226 ASP A O 1
ATOM 1861 N N . LYS A 1 227 ? -4.264 -15.437 -18.538 1.00 95.19 227 LYS A N 1
ATOM 1862 C CA . LYS A 1 227 ? -3.957 -14.082 -19.038 1.00 95.19 227 LYS A CA 1
ATOM 1863 C C . LYS A 1 227 ? -5.010 -13.034 -18.671 1.00 95.19 227 LYS A C 1
ATOM 1865 O O . LYS A 1 227 ? -4.654 -11.873 -18.516 1.00 95.19 227 LYS A O 1
ATOM 1870 N N . LYS A 1 228 ? -6.284 -13.420 -18.530 1.00 93.50 228 LYS A N 1
ATOM 1871 C CA . LYS A 1 228 ? -7.392 -12.523 -18.148 1.00 93.50 228 LYS A CA 1
ATOM 1872 C C . LYS A 1 228 ? -7.247 -11.915 -16.743 1.00 93.50 228 LYS A C 1
ATOM 1874 O O . LYS A 1 228 ? -7.841 -10.877 -16.480 1.00 93.50 228 LYS A O 1
ATOM 1879 N N . TYR A 1 229 ? -6.464 -12.547 -15.872 1.00 93.38 229 TYR A N 1
ATOM 1880 C CA . TYR A 1 229 ? -6.165 -12.075 -14.520 1.00 93.38 229 TYR A CA 1
ATOM 1881 C C . TYR A 1 229 ? -4.891 -11.235 -14.458 1.00 93.38 229 TYR A C 1
ATOM 1883 O O . TYR A 1 229 ? -4.515 -10.777 -13.386 1.00 93.38 229 TYR A O 1
ATOM 1891 N N . PHE A 1 230 ? -4.210 -11.028 -15.588 1.00 94.25 230 PHE A N 1
ATOM 1892 C CA . PHE A 1 230 ? -2.928 -10.342 -15.622 1.00 94.25 230 PHE A CA 1
ATOM 1893 C C . PHE A 1 230 ? -2.952 -9.121 -16.531 1.00 94.25 230 PHE A C 1
ATOM 1895 O O . PHE A 1 230 ? -3.501 -9.141 -17.635 1.00 94.25 230 PHE A O 1
ATOM 1902 N N . ARG A 1 231 ? -2.257 -8.071 -16.098 1.00 94.69 231 ARG A N 1
ATOM 1903 C CA . ARG A 1 231 ? -1.996 -6.874 -16.895 1.00 94.69 231 ARG A CA 1
ATOM 1904 C C . ARG A 1 231 ? -0.507 -6.780 -17.203 1.00 94.69 231 ARG A C 1
ATOM 1906 O O . ARG A 1 231 ? 0.312 -6.720 -16.291 1.00 94.69 231 ARG A O 1
ATOM 1913 N N . LEU A 1 232 ? -0.164 -6.751 -18.491 1.00 96.19 232 LEU A N 1
ATOM 1914 C CA . LEU A 1 232 ? 1.194 -6.478 -18.962 1.00 96.19 232 LEU A CA 1
ATOM 1915 C C . LEU A 1 232 ? 1.295 -5.011 -19.398 1.00 96.19 232 LEU A C 1
ATOM 1917 O O . LEU A 1 232 ? 0.626 -4.589 -20.339 1.00 96.19 232 LEU A O 1
ATOM 1921 N N . LEU A 1 233 ? 2.161 -4.252 -18.736 1.00 95.31 233 LEU A N 1
ATOM 1922 C CA . LEU A 1 233 ? 2.558 -2.900 -19.108 1.00 95.31 233 LEU A CA 1
ATOM 1923 C C . LEU A 1 233 ? 3.962 -2.945 -19.714 1.00 95.31 233 LEU A C 1
ATOM 1925 O O . LEU A 1 233 ? 4.884 -3.503 -19.127 1.00 95.31 233 LEU A O 1
ATOM 1929 N N . ASN A 1 234 ? 4.143 -2.318 -20.871 1.00 95.19 234 ASN A N 1
ATOM 1930 C CA . ASN A 1 234 ? 5.448 -2.091 -21.484 1.00 95.19 234 ASN A CA 1
ATOM 1931 C C . ASN A 1 234 ? 5.457 -0.653 -22.006 1.00 95.19 234 ASN A C 1
ATOM 1933 O O . ASN A 1 234 ? 4.814 -0.359 -23.011 1.00 95.19 234 ASN A O 1
ATOM 1937 N N . SER A 1 235 ? 6.114 0.242 -21.272 1.00 94.56 235 SER A N 1
ATOM 1938 C CA . SER A 1 235 ? 6.038 1.691 -21.470 1.00 94.56 235 SER A CA 1
ATOM 1939 C C . SER A 1 235 ? 7.406 2.347 -21.275 1.00 94.56 235 SER A C 1
ATOM 1941 O O . SER A 1 235 ? 8.379 1.684 -20.916 1.00 94.56 235 SER A O 1
ATOM 1943 N N . GLN A 1 236 ? 7.485 3.652 -21.518 1.00 93.88 236 GLN A N 1
ATOM 1944 C CA . GLN A 1 236 ? 8.671 4.458 -21.267 1.00 93.88 236 GLN A CA 1
ATOM 1945 C C . GLN A 1 236 ? 8.292 5.682 -20.436 1.00 93.88 236 GLN A C 1
ATOM 1947 O O . GLN A 1 236 ? 7.399 6.437 -20.810 1.00 93.88 236 GLN A O 1
ATOM 1952 N N . TRP A 1 237 ? 8.974 5.880 -19.314 1.00 94.19 237 TRP A N 1
ATOM 1953 C CA . TRP A 1 237 ? 8.743 6.973 -18.373 1.00 94.19 237 TRP A CA 1
ATOM 1954 C C . TRP A 1 237 ? 10.044 7.772 -18.231 1.00 94.19 237 TRP A C 1
ATOM 1956 O O . TRP A 1 237 ? 11.075 7.228 -17.843 1.00 94.19 237 TRP A O 1
ATOM 1966 N N . TYR A 1 238 ? 10.024 9.058 -18.588 1.00 93.38 238 TYR A N 1
ATOM 1967 C CA . TYR A 1 238 ? 11.171 9.989 -18.489 1.00 93.38 238 TYR A CA 1
ATOM 1968 C C . TYR A 1 238 ? 12.491 9.473 -19.075 1.00 93.38 238 TYR A C 1
ATOM 1970 O O . TYR A 1 238 ? 13.566 9.693 -18.522 1.00 93.38 238 TYR A O 1
ATOM 1978 N N . GLY A 1 239 ? 12.423 8.766 -20.203 1.00 91.44 239 GLY A N 1
ATOM 1979 C CA . GLY A 1 239 ? 13.611 8.207 -20.848 1.00 91.44 239 GLY A CA 1
ATOM 1980 C C . GLY A 1 239 ? 14.055 6.847 -20.301 1.00 91.44 239 GLY A C 1
ATOM 1981 O O . GLY A 1 239 ? 15.011 6.290 -20.828 1.00 91.44 239 GLY A O 1
ATOM 1982 N N . TYR A 1 240 ? 13.351 6.279 -19.322 1.00 94.12 240 TYR A N 1
ATOM 1983 C CA . TYR A 1 240 ? 13.568 4.923 -18.825 1.00 94.12 240 TYR A CA 1
ATOM 1984 C C . TYR A 1 240 ? 12.501 3.969 -19.348 1.00 94.12 240 TYR A C 1
ATOM 1986 O O . TYR A 1 240 ? 11.330 4.323 -19.458 1.00 94.12 240 TYR A O 1
ATOM 1994 N N . ASN A 1 241 ? 12.898 2.741 -19.653 1.00 95.81 241 ASN A N 1
ATOM 1995 C CA . ASN A 1 241 ? 11.993 1.690 -20.093 1.00 95.81 241 ASN A CA 1
ATOM 1996 C C . ASN A 1 241 ? 11.403 0.963 -18.885 1.00 95.81 241 ASN A C 1
ATOM 1998 O O . ASN A 1 241 ? 12.135 0.560 -17.985 1.00 95.81 241 ASN A O 1
ATOM 2002 N N . LEU A 1 242 ? 10.096 0.737 -18.901 1.00 96.38 242 LEU A N 1
ATOM 2003 C CA . LEU A 1 242 ? 9.357 0.031 -17.865 1.00 96.38 242 LEU A CA 1
ATOM 2004 C C . LEU A 1 242 ? 8.671 -1.191 -18.467 1.00 96.38 242 LEU A C 1
ATOM 2006 O O . LEU A 1 242 ? 7.980 -1.101 -19.481 1.00 96.38 242 LEU A O 1
ATOM 2010 N N . THR A 1 243 ? 8.816 -2.340 -17.823 1.00 97.50 243 THR A N 1
ATOM 2011 C CA . THR A 1 243 ? 7.998 -3.522 -18.101 1.00 97.50 243 THR A CA 1
ATOM 2012 C C . THR A 1 243 ? 7.450 -4.053 -16.787 1.00 97.50 243 THR A C 1
ATOM 2014 O O . THR A 1 243 ? 8.222 -4.306 -15.869 1.00 97.50 243 THR A O 1
ATOM 2017 N N . VAL A 1 244 ? 6.131 -4.203 -16.685 1.00 96.44 244 VAL A N 1
ATOM 2018 C CA . VAL A 1 244 ? 5.441 -4.688 -15.484 1.00 96.44 244 VAL A CA 1
ATOM 2019 C C . VAL A 1 244 ? 4.442 -5.759 -15.873 1.00 96.44 244 VAL A C 1
ATOM 2021 O O . VAL A 1 244 ? 3.669 -5.573 -16.807 1.00 96.44 244 VAL A O 1
ATOM 2024 N N . LEU A 1 245 ? 4.435 -6.855 -15.133 1.00 96.19 245 LEU A N 1
ATOM 2025 C CA . LEU A 1 245 ? 3.381 -7.851 -15.139 1.00 96.19 245 LEU A CA 1
ATOM 2026 C C . LEU A 1 245 ? 2.728 -7.855 -13.761 1.00 96.19 245 LEU A C 1
ATOM 2028 O O . LEU A 1 245 ? 3.381 -8.150 -12.763 1.00 96.19 245 LEU A O 1
ATOM 2032 N N . GLU A 1 246 ? 1.450 -7.521 -13.726 1.00 94.00 246 GLU A N 1
ATOM 2033 C CA . GLU A 1 246 ? 0.637 -7.456 -12.517 1.00 94.00 246 GLU A CA 1
ATOM 2034 C C . GLU A 1 246 ? -0.399 -8.576 -12.538 1.00 94.00 246 GLU A C 1
ATOM 2036 O O . GLU A 1 246 ? -1.076 -8.762 -13.551 1.00 94.00 246 GLU A O 1
ATOM 2041 N N . ASN A 1 247 ? -0.535 -9.295 -11.427 1.00 91.00 247 ASN A N 1
ATOM 2042 C CA . ASN A 1 247 ? -1.673 -10.158 -11.151 1.00 91.00 247 ASN A CA 1
ATOM 2043 C C . ASN A 1 247 ? -2.781 -9.317 -10.504 1.00 91.00 247 ASN A C 1
ATOM 2045 O O . ASN A 1 247 ? -2.615 -8.801 -9.403 1.00 91.00 247 ASN A O 1
ATOM 2049 N N . LEU A 1 248 ? -3.912 -9.179 -11.186 1.00 87.50 248 LEU A N 1
ATOM 2050 C CA . LEU A 1 248 ? -5.043 -8.363 -10.750 1.00 87.50 248 LEU A CA 1
ATOM 2051 C C . LEU A 1 248 ? -5.867 -9.024 -9.636 1.00 87.50 248 LEU A C 1
ATOM 2053 O O . LEU A 1 248 ? -6.643 -8.334 -8.981 1.00 87.50 248 LEU A O 1
ATOM 2057 N N . GLU A 1 249 ? -5.725 -10.336 -9.424 1.00 84.88 249 GLU A N 1
ATOM 2058 C CA . GLU A 1 249 ? -6.391 -11.040 -8.323 1.00 84.88 249 GLU A CA 1
ATOM 2059 C C . GLU A 1 249 ? -5.578 -10.967 -7.031 1.00 84.88 249 GLU A C 1
ATOM 2061 O O . GLU A 1 249 ? -6.147 -10.708 -5.975 1.00 84.88 249 GLU A O 1
ATOM 2066 N N . THR A 1 250 ? -4.258 -11.181 -7.106 1.00 83.31 250 THR A N 1
ATOM 2067 C CA . THR A 1 250 ? -3.391 -11.230 -5.913 1.00 83.31 250 THR A CA 1
ATOM 2068 C C . THR A 1 250 ? -2.695 -9.911 -5.597 1.00 83.31 250 THR A C 1
ATOM 2070 O O . THR A 1 250 ? -2.224 -9.723 -4.480 1.00 83.31 250 THR A O 1
ATOM 2073 N N . GLY A 1 251 ? -2.599 -9.000 -6.567 1.00 82.75 251 GLY A N 1
ATOM 2074 C CA . GLY A 1 251 ? -1.772 -7.798 -6.468 1.00 82.75 251 GLY A CA 1
ATOM 2075 C C . GLY A 1 251 ? -0.272 -8.062 -6.643 1.00 82.75 251 GLY A C 1
ATOM 2076 O O . GLY A 1 251 ? 0.520 -7.134 -6.487 1.00 82.75 251 GLY A O 1
ATOM 2077 N N . ASP A 1 252 ? 0.142 -9.292 -6.976 1.00 87.25 252 ASP A N 1
ATOM 2078 C CA . ASP A 1 252 ? 1.553 -9.612 -7.204 1.00 87.25 252 ASP A CA 1
ATOM 2079 C C . ASP A 1 252 ? 2.092 -8.881 -8.432 1.00 87.25 252 ASP A C 1
ATOM 2081 O O . ASP A 1 252 ? 1.504 -8.915 -9.516 1.00 87.25 252 ASP A O 1
ATOM 2085 N N . ILE A 1 253 ? 3.267 -8.272 -8.283 1.00 90.94 253 ILE A N 1
ATOM 2086 C CA . ILE A 1 253 ? 3.892 -7.465 -9.327 1.00 90.94 253 ILE A CA 1
ATOM 2087 C C . ILE A 1 253 ? 5.293 -7.996 -9.620 1.00 90.94 253 ILE A C 1
ATOM 2089 O O . ILE A 1 253 ? 6.135 -8.127 -8.734 1.00 90.94 253 ILE A O 1
ATOM 2093 N N . GLN A 1 254 ? 5.565 -8.244 -10.898 1.00 93.94 254 GLN A N 1
ATOM 2094 C CA . GLN A 1 254 ? 6.912 -8.433 -11.422 1.00 93.94 254 GLN A CA 1
ATOM 2095 C C . GLN A 1 254 ? 7.249 -7.254 -12.331 1.00 93.94 254 GLN A C 1
ATOM 2097 O O . GLN A 1 254 ? 6.559 -7.022 -13.321 1.00 93.94 254 GLN A O 1
ATOM 2102 N N . SER A 1 255 ? 8.313 -6.517 -12.026 1.00 94.56 255 SER A N 1
ATOM 2103 C CA . SER A 1 255 ? 8.681 -5.313 -12.771 1.00 94.56 255 SER A CA 1
ATOM 2104 C C . SER A 1 255 ? 10.165 -5.270 -13.138 1.00 94.56 255 SER A C 1
ATOM 2106 O O . SER A 1 255 ? 11.026 -5.863 -12.487 1.00 94.56 255 SER A O 1
ATOM 2108 N N . ALA A 1 256 ? 10.460 -4.562 -14.224 1.00 95.50 256 ALA A N 1
ATOM 2109 C CA . ALA A 1 256 ? 11.799 -4.240 -14.683 1.00 95.50 256 ALA A CA 1
ATOM 2110 C C . ALA A 1 256 ? 11.837 -2.779 -15.132 1.00 95.50 256 ALA A C 1
ATOM 2112 O O . ALA A 1 256 ? 10.964 -2.326 -15.875 1.00 95.50 256 ALA A O 1
ATOM 2113 N N . TRP A 1 257 ? 12.874 -2.063 -14.707 1.00 95.50 257 TRP A N 1
ATOM 2114 C CA . TRP A 1 257 ? 13.118 -0.669 -15.064 1.00 95.50 257 TRP A CA 1
ATOM 2115 C C . TRP A 1 257 ? 14.518 -0.523 -15.627 1.00 95.50 257 TRP A C 1
ATOM 2117 O O . TRP A 1 257 ? 15.485 -0.914 -14.971 1.00 95.50 257 TRP A O 1
ATOM 2127 N N . GLY A 1 258 ? 14.627 -0.003 -16.845 1.00 96.06 258 GLY A N 1
ATOM 2128 C CA . GLY A 1 258 ? 15.866 0.037 -17.603 1.00 96.06 258 GLY A CA 1
ATOM 2129 C C . GLY A 1 258 ? 16.236 1.427 -18.085 1.00 96.06 258 GLY A C 1
ATOM 2130 O O . GLY A 1 258 ? 15.371 2.218 -18.450 1.00 96.06 258 GLY A O 1
ATOM 2131 N N . ASN A 1 259 ? 17.531 1.720 -18.122 1.00 94.75 259 ASN A N 1
ATOM 2132 C CA . ASN A 1 259 ? 18.044 2.947 -18.728 1.00 94.75 259 ASN A CA 1
ATOM 2133 C C . ASN A 1 259 ? 18.397 2.738 -20.215 1.00 94.75 259 ASN A C 1
ATOM 2135 O O . ASN A 1 259 ? 18.272 1.639 -20.763 1.00 94.75 259 ASN A O 1
ATOM 2139 N N . ASN A 1 260 ? 18.883 3.795 -20.869 1.00 92.94 260 ASN A N 1
ATOM 2140 C CA . ASN A 1 260 ? 19.258 3.767 -22.288 1.00 92.94 260 ASN A CA 1
ATOM 2141 C C . ASN A 1 260 ? 20.475 2.878 -22.610 1.00 92.94 260 ASN A C 1
ATOM 2143 O O . ASN A 1 260 ? 20.705 2.569 -23.774 1.00 92.94 260 ASN A O 1
ATOM 2147 N N . ASN A 1 261 ? 21.227 2.428 -21.601 1.00 95.38 261 ASN A N 1
ATOM 2148 C CA . ASN A 1 261 ? 22.393 1.554 -21.760 1.00 95.38 261 ASN A CA 1
ATOM 2149 C C . ASN A 1 261 ? 22.042 0.065 -21.590 1.00 95.38 261 ASN A C 1
ATOM 2151 O O . ASN A 1 261 ? 22.934 -0.752 -21.375 1.00 95.38 261 ASN A O 1
ATOM 2155 N N . ASN A 1 262 ? 20.751 -0.293 -21.639 1.00 95.69 262 ASN A N 1
ATOM 2156 C CA . ASN A 1 262 ? 20.251 -1.652 -21.394 1.00 95.69 262 ASN A CA 1
ATOM 2157 C C . ASN A 1 262 ? 20.589 -2.200 -19.989 1.00 95.69 262 ASN A C 1
ATOM 2159 O O . ASN A 1 262 ? 20.551 -3.408 -19.753 1.00 95.69 262 ASN A O 1
ATOM 2163 N N . GLN A 1 263 ? 20.892 -1.322 -19.032 1.00 96.56 263 GLN A N 1
ATOM 2164 C CA . GLN A 1 263 ? 21.075 -1.697 -17.633 1.00 96.56 263 GLN A CA 1
ATOM 2165 C C . GLN A 1 263 ? 19.719 -1.704 -16.931 1.00 96.56 263 GLN A C 1
ATOM 2167 O O . GLN A 1 263 ? 18.870 -0.866 -17.236 1.00 96.56 263 GLN A O 1
ATOM 2172 N N . SER A 1 264 ? 19.518 -2.610 -15.977 1.00 95.56 264 SER A N 1
ATOM 2173 C CA . SER A 1 264 ? 18.312 -2.674 -15.151 1.00 95.56 264 SER A CA 1
ATOM 2174 C C . SER A 1 264 ? 18.575 -2.115 -13.759 1.00 95.56 264 SER A C 1
ATOM 2176 O O . SER A 1 264 ? 19.625 -2.369 -13.178 1.00 95.56 264 SER A O 1
ATOM 2178 N N . ALA A 1 265 ? 17.578 -1.459 -13.169 1.00 93.88 265 ALA A N 1
ATOM 2179 C CA . ALA A 1 265 ? 17.564 -1.201 -11.734 1.00 93.88 265 ALA A CA 1
ATOM 2180 C C . ALA A 1 265 ? 17.655 -2.527 -10.956 1.00 93.88 265 ALA A C 1
ATOM 2182 O O . ALA A 1 265 ? 17.028 -3.527 -11.340 1.00 93.88 265 ALA A O 1
ATOM 2183 N N . PHE A 1 266 ? 18.445 -2.533 -9.880 1.00 86.06 266 PHE A N 1
ATOM 2184 C CA . PHE A 1 266 ? 18.606 -3.692 -8.997 1.00 86.06 266 PHE A CA 1
ATOM 2185 C C . PHE A 1 266 ? 17.334 -3.970 -8.182 1.00 86.06 266 PHE A C 1
ATOM 2187 O O . PHE A 1 266 ? 16.903 -5.112 -8.046 1.00 86.06 266 PHE A O 1
ATOM 2194 N N . PHE A 1 267 ? 16.703 -2.902 -7.712 1.00 84.62 267 PHE A N 1
ATOM 2195 C CA . PHE A 1 267 ? 15.468 -2.892 -6.940 1.00 84.62 267 PHE A CA 1
ATOM 2196 C C . PHE A 1 267 ? 14.582 -1.757 -7.444 1.00 84.62 267 PHE A C 1
ATOM 2198 O O . PHE A 1 267 ? 15.074 -0.655 -7.709 1.00 84.62 267 PHE A O 1
ATOM 2205 N N . ILE A 1 268 ? 13.299 -2.070 -7.583 1.00 89.50 268 ILE A N 1
ATOM 2206 C CA . ILE A 1 268 ? 12.225 -1.179 -7.999 1.00 89.50 268 ILE A CA 1
ATOM 2207 C C . ILE A 1 268 ? 10.989 -1.550 -7.186 1.00 89.50 268 ILE A C 1
ATOM 2209 O O . ILE A 1 268 ? 10.619 -2.723 -7.132 1.00 89.50 268 ILE A O 1
ATOM 2213 N N . ASN A 1 269 ? 10.326 -0.551 -6.613 1.00 90.38 269 ASN A N 1
ATOM 2214 C CA . ASN A 1 269 ? 8.994 -0.719 -6.062 1.00 90.38 269 ASN A CA 1
ATOM 2215 C C . ASN A 1 269 ? 7.990 -0.045 -7.000 1.00 90.38 269 ASN A C 1
ATOM 2217 O O . ASN A 1 269 ? 7.890 1.178 -7.026 1.00 90.38 269 ASN A O 1
ATOM 2221 N N . PHE A 1 270 ? 7.288 -0.833 -7.816 1.00 92.06 270 PHE A N 1
ATOM 2222 C CA . PHE A 1 270 ? 6.214 -0.325 -8.670 1.00 92.06 270 PHE A CA 1
ATOM 2223 C C . PHE A 1 270 ? 4.886 -0.453 -7.926 1.00 92.06 270 PHE A C 1
ATOM 2225 O O . PHE A 1 270 ? 4.504 -1.552 -7.531 1.00 92.06 270 PHE A O 1
ATOM 2232 N N . ILE A 1 271 ? 4.183 0.664 -7.773 1.00 92.00 271 ILE A N 1
ATOM 2233 C CA . ILE A 1 271 ? 2.868 0.737 -7.156 1.00 92.00 271 ILE A CA 1
ATOM 2234 C C . ILE A 1 271 ? 1.846 1.010 -8.254 1.00 92.00 271 ILE A C 1
ATOM 2236 O O . ILE A 1 271 ? 1.918 2.004 -8.979 1.00 92.00 271 ILE A O 1
ATOM 2240 N N . SER A 1 272 ? 0.888 0.099 -8.368 1.00 90.12 272 SER A N 1
ATOM 2241 C CA . SER A 1 272 ? -0.160 0.138 -9.379 1.00 90.12 272 SER A CA 1
ATOM 2242 C C . SER A 1 272 ? -1.306 1.077 -8.994 1.00 90.12 272 SER A C 1
ATOM 2244 O O . SER A 1 272 ? -1.705 1.143 -7.831 1.00 90.12 272 SER A O 1
ATOM 2246 N N . SER A 1 273 ? -1.882 1.760 -9.988 1.00 90.12 273 SER A N 1
ATOM 2247 C CA . SER A 1 273 ? -3.189 2.431 -9.872 1.00 90.12 273 SER A CA 1
ATOM 2248 C C . SER A 1 273 ? -4.388 1.502 -10.060 1.00 90.12 273 SER A C 1
ATOM 2250 O O . SER A 1 273 ? -5.535 1.938 -9.909 1.00 90.12 273 SER A O 1
ATOM 2252 N N . SER A 1 274 ? -4.155 0.231 -10.404 1.00 83.06 274 SER A N 1
ATOM 2253 C CA . SER A 1 274 ? -5.213 -0.777 -10.384 1.00 83.06 274 SER A CA 1
ATOM 2254 C C . SER A 1 274 ? -5.802 -0.863 -8.981 1.00 83.06 274 SER A C 1
ATOM 2256 O O . SER A 1 274 ? -5.120 -0.634 -7.981 1.00 83.06 274 SER A O 1
ATOM 2258 N N . ARG A 1 275 ? -7.088 -1.202 -8.902 1.00 68.44 275 ARG A N 1
ATOM 2259 C CA . ARG A 1 275 ? -7.764 -1.415 -7.623 1.00 68.44 275 ARG A CA 1
ATOM 2260 C C . ARG A 1 275 ? -7.072 -2.536 -6.858 1.00 68.44 275 ARG A C 1
ATOM 2262 O O . ARG A 1 275 ? -7.075 -3.678 -7.309 1.00 68.44 275 ARG A O 1
ATOM 2269 N N . GLY A 1 276 ? -6.501 -2.200 -5.707 1.00 60.69 276 GLY A N 1
ATOM 2270 C CA . GLY A 1 276 ? -5.996 -3.185 -4.765 1.00 60.69 276 GLY A CA 1
ATOM 2271 C C . GLY A 1 276 ? -7.151 -3.674 -3.904 1.00 60.69 276 GLY A C 1
ATOM 2272 O O . GLY A 1 276 ? -7.630 -2.928 -3.045 1.00 60.69 276 GLY A O 1
ATOM 2273 N N . MET A 1 277 ? -7.601 -4.909 -4.128 1.00 53.56 277 MET A N 1
ATOM 2274 C CA . MET A 1 277 ? -8.392 -5.623 -3.127 1.00 53.56 277 MET A CA 1
ATOM 2275 C C . MET A 1 277 ? -7.443 -6.104 -2.034 1.00 53.56 277 MET A C 1
ATOM 2277 O O . MET A 1 277 ? -6.454 -6.776 -2.317 1.00 53.56 277 MET A O 1
ATOM 2281 N N . LEU A 1 278 ? -7.733 -5.748 -0.785 1.00 53.72 278 LEU A N 1
ATOM 2282 C CA . LEU A 1 278 ? -7.040 -6.351 0.346 1.00 53.72 278 LEU A CA 1
ATOM 2283 C C . LEU A 1 278 ? -7.605 -7.759 0.525 1.00 53.72 278 LEU A C 1
ATOM 2285 O O . LEU A 1 278 ? -8.779 -7.924 0.853 1.00 53.72 278 LEU A O 1
ATOM 2289 N N . ILE A 1 279 ? -6.779 -8.768 0.253 1.00 34.97 279 ILE A N 1
ATOM 2290 C CA . ILE A 1 279 ? -7.096 -10.158 0.576 1.00 34.97 279 ILE A CA 1
ATOM 2291 C C . ILE A 1 279 ? -6.979 -10.286 2.097 1.00 34.97 279 ILE A C 1
ATOM 2293 O O . ILE A 1 279 ? -5.914 -10.034 2.659 1.00 34.97 279 ILE A O 1
ATOM 2297 N N . GLU A 1 280 ? -8.091 -10.616 2.756 1.00 31.72 280 GLU A N 1
ATOM 2298 C CA . GLU A 1 280 ? -8.115 -10.916 4.189 1.00 31.72 280 GLU A CA 1
ATOM 2299 C C . GLU A 1 280 ? -7.196 -12.123 4.465 1.00 31.72 280 GLU A C 1
ATOM 2301 O O . GLU A 1 280 ? -7.343 -13.170 3.828 1.00 31.72 280 GLU A O 1
ATOM 2306 N N . ILE A 1 281 ? -6.239 -11.956 5.386 1.00 27.25 281 ILE A N 1
ATOM 2307 C CA . ILE A 1 281 ? -5.539 -13.060 6.065 1.00 27.25 281 ILE A CA 1
ATOM 2308 C C . ILE A 1 281 ? -6.250 -13.294 7.393 1.00 27.25 281 ILE A C 1
ATOM 2310 O O . ILE A 1 281 ? -6.488 -12.282 8.095 1.00 27.25 281 ILE A O 1
#

Secondary structure (DSSP, 8-state):
---------------S-----EEE--------SS-HHHHGGG--EEEEEEEE---TTSTT---EEEEEEEEEETTEEE-TTTTTEEPSS-EEESS-EE-TT-EE--EEEEEETTEEEEESSSS-EEEEEEEEEE-TT-BHHHHHSTTHHHH--SSSSGGGTS-HHHHHHHHHHTT-BPPTT-EEEEEEEEEESS-EEE----EESSS-HHHHHHHHHHHHHTTGGGGGGEEEEEEEETTEEEEEEEETTT--EEEEEE-TTSPEES--EEE--S-EE----

Nearest PDB structures (foldseek):
  9azz-assembly2_B  TM=3.124E-01  e=1.185E-01  Ehrlichia ruminantium str. Gardel
  8tse-assembly1_A  TM=6.120E-01  e=3.619E+00  Ruminococcus flavefaciens 17
  8jb5-assembly1_A  TM=2.644E-01  e=1.658E-01  Paraclostridium sordellii ATCC 9714
  5w0b-assembly4_A  TM=4.340E-01  e=2.185E+00  Homo sapiens

Mean predicted aligned error: 11.41 Å

Foldseek 3Di:
DDPPPPPPLPPPPPPQPPFQFFKDADDDDDDDDDCLQVCLVVQQKGKGWDWDDDDPVDPDDFTDIDIDIFGQDPQKTDPPSQAQDFACQWKFWQPGIDHGGRGQRQMWGDPGSQWIKGGRDPQKIKIWGWDKADFAFPQPLCVSPPCPVVPDPLPPDCCVRHDPVNNVCCVVGVPPGRHPSIITIGTFKMFIPTKMKDDFADWDVVVFLVVLQVVLVVVLVPCPPQVVQWDWDWDDTPQKTKTWIARNVQRDIDIWIHHPVRTTTPDMDIGGRRMDGDDDD

pLDDT: mean 76.49, std 21.88, range [19.42, 97.56]

Radius of gyration: 22.53 Å; Cα contacts (8 Å, |Δi|>4): 522; chains: 1; bounding box: 62×39×56 Å

Solvent-accessible surface area (backbone atoms only — not comparable to full-atom values): 16266 Å² total; per-residue (Å²): 133,87,78,78,77,73,79,76,77,78,75,81,71,82,70,92,67,82,61,53,48,29,56,47,80,65,86,75,90,84,86,88,78,89,52,66,73,75,52,63,81,69,55,55,50,34,34,35,67,49,79,46,80,55,47,88,91,48,103,78,48,71,30,44,50,48,78,48,78,46,55,41,54,96,50,28,34,73,42,84,92,48,44,60,37,52,33,91,54,52,34,42,41,83,87,53,74,46,49,57,59,45,57,19,50,34,36,38,38,54,77,48,98,43,37,31,35,39,28,49,26,101,85,47,36,30,42,39,32,34,45,81,43,80,35,54,64,39,46,48,40,52,68,76,43,66,71,45,72,82,78,42,71,87,84,64,84,52,70,90,65,46,30,67,58,46,52,52,48,42,75,73,24,66,86,37,52,36,55,71,76,16,35,27,36,43,68,52,36,38,32,32,80,57,35,35,34,41,68,72,46,67,72,35,66,79,70,24,26,65,57,52,42,48,53,54,52,51,54,56,68,69,42,65,84,55,42,84,45,44,50,79,48,77,52,71,50,96,77,26,41,38,35,37,42,34,32,68,78,80,66,50,75,51,75,41,45,18,47,88,84,42,19,12,43,78,39,72,41,77,45,67,34,60,72,42,68,68,77,86,129